Protein AF-A0A9E4CVF9-F1 (afdb_monomer_lite)

pLDDT: mean 90.56, std 10.3, range [50.31, 98.56]

Foldseek 3Di:
DDPVVLLLVLLVQLLLLVVLQDLVLVVVLLVPFDPVLNQVLQVLLPHDPVGDPDSVVSVVSLNVQLVVCSPVPSVLSNLCSSQVVLLVQQCVQLPPCSQPHDPVSSVVCVVVSCVVRNLSSNLNNLSSCLSVVRVNNVVSVCCCPPPPRNPRPDPPPDPPPPDPDPDDDPVVVVVVVVVVVVVVVVVVVVVVVVVVVVVD

Radius of gyration: 24.58 Å; chains: 1; bounding box: 71×50×53 Å

Sequence (200 aa):
MSQLKTRLQALSILDRAFTCISDEDLVAMVAAIPEDHRTALDQLCGAGEDGFEEDAARLLAMRSTAARGRMDGGLEQVCTLLTDACLAACIEALGDHSDNPTEAQLLEVTPALIEAHGLPTVRLMLAASVAGEAAASVMLTRVLKHDETLALPAAATVEATLLPAPQADDETKARRKAAKERKQAEARARREQQLKARGR

Secondary structure (DSSP, 8-state):
--HHHHHHHHHHHHHHHHHTS-HHHHHHHHHHS-HHHHHHHHHHTT-BTTB-SSHHHHHHHHHHHHHHHHHHSHHHHHHHHHHHHHHHHHHHHHGGGTTS--HHHHHHHHHHHHHHH-HHHHHHHHHHHHHTT-TTHHHHHHHHHH-TTTPPPPPP------PPP-PPPHHHHHHHHHHHHHHHHHHHHHHHHHHHHH--

Structure (mmCIF, N/CA/C/O backbone):
data_AF-A0A9E4CVF9-F1
#
_entry.id   AF-A0A9E4CVF9-F1
#
loop_
_atom_site.group_PDB
_atom_site.id
_atom_site.type_symbol
_atom_site.label_atom_id
_atom_site.label_alt_id
_atom_site.label_comp_id
_atom_site.label_asym_id
_atom_site.label_entity_id
_atom_site.label_seq_id
_atom_site.pdbx_PDB_ins_code
_atom_site.Cartn_x
_atom_site.Cartn_y
_atom_site.Cartn_z
_atom_site.occupancy
_atom_site.B_iso_or_equiv
_atom_site.auth_seq_id
_atom_site.auth_comp_id
_atom_site.auth_asym_id
_atom_site.auth_atom_id
_atom_site.pdbx_PDB_model_num
ATOM 1 N N . MET A 1 1 ? 21.034 10.164 5.651 1.00 57.69 1 MET A N 1
ATOM 2 C CA . MET A 1 1 ? 20.700 9.335 4.466 1.00 57.69 1 MET A CA 1
ATOM 3 C C . MET A 1 1 ? 20.231 10.265 3.360 1.00 57.69 1 MET A C 1
ATOM 5 O O . MET A 1 1 ? 19.669 11.295 3.697 1.00 57.69 1 MET A O 1
ATOM 9 N N . SER A 1 2 ? 20.495 9.971 2.083 1.00 80.38 2 SER A N 1
ATOM 10 C CA . SER A 1 2 ? 19.941 10.788 0.992 1.00 80.38 2 SER A CA 1
ATOM 11 C C . SER A 1 2 ? 18.423 10.602 0.905 1.00 80.38 2 SER A C 1
ATOM 13 O O . SER A 1 2 ? 17.937 9.497 1.145 1.00 80.38 2 SER A O 1
ATOM 15 N N . GLN A 1 3 ? 17.688 11.654 0.532 1.00 80.88 3 GLN A N 1
ATOM 16 C CA . GLN A 1 3 ? 16.228 11.618 0.341 1.00 80.88 3 GLN A CA 1
ATOM 17 C C . GLN A 1 3 ? 15.810 10.477 -0.601 1.00 80.88 3 GLN A C 1
ATOM 19 O O . GLN A 1 3 ? 14.919 9.695 -0.284 1.00 80.88 3 GLN A O 1
ATOM 24 N N . LEU A 1 4 ? 16.557 10.290 -1.695 1.00 85.06 4 LEU A N 1
ATOM 25 C CA . LEU A 1 4 ? 16.357 9.188 -2.638 1.00 85.06 4 LEU A CA 1
ATOM 26 C C . LEU A 1 4 ? 16.441 7.805 -1.970 1.00 85.06 4 LEU A C 1
ATOM 28 O O . LEU A 1 4 ? 15.663 6.914 -2.292 1.00 85.06 4 LEU A O 1
ATOM 32 N N . LYS A 1 5 ? 17.373 7.605 -1.029 1.00 84.12 5 LYS A N 1
ATOM 33 C CA . LYS A 1 5 ? 17.515 6.321 -0.330 1.00 84.12 5 LYS A CA 1
ATOM 34 C C . LYS A 1 5 ? 16.311 6.048 0.570 1.00 84.12 5 LYS A C 1
ATOM 36 O O . LYS A 1 5 ? 15.812 4.927 0.559 1.00 84.12 5 LYS A O 1
ATOM 41 N N . THR A 1 6 ? 15.846 7.054 1.309 1.00 87.06 6 THR A N 1
ATOM 42 C CA . THR A 1 6 ? 14.646 6.942 2.152 1.00 87.06 6 THR A CA 1
ATOM 43 C C . THR A 1 6 ? 13.422 6.607 1.301 1.00 87.06 6 THR A C 1
ATOM 45 O O . THR A 1 6 ? 12.701 5.660 1.605 1.00 87.06 6 THR A O 1
ATOM 48 N N . ARG A 1 7 ? 13.255 7.298 0.169 1.00 88.62 7 ARG A N 1
ATOM 49 C CA . ARG A 1 7 ? 12.163 7.058 -0.776 1.00 88.62 7 ARG A CA 1
ATOM 50 C C . ARG A 1 7 ? 12.171 5.638 -1.343 1.00 88.62 7 ARG A C 1
ATOM 52 O O . ARG A 1 7 ? 11.157 4.950 -1.319 1.00 88.62 7 ARG A O 1
ATOM 59 N N . LEU A 1 8 ? 13.331 5.154 -1.789 1.00 89.94 8 LEU A N 1
ATOM 60 C CA . LEU A 1 8 ? 13.468 3.785 -2.296 1.00 89.94 8 LEU A CA 1
ATOM 61 C C . LEU A 1 8 ? 13.178 2.728 -1.223 1.00 89.94 8 LEU A C 1
ATOM 63 O O . LEU A 1 8 ? 12.664 1.656 -1.545 1.00 89.94 8 LEU A O 1
ATOM 67 N N . GLN A 1 9 ? 13.502 3.006 0.041 1.00 90.12 9 GLN A N 1
ATOM 68 C CA . GLN A 1 9 ? 13.163 2.123 1.156 1.00 90.12 9 GLN A CA 1
ATOM 69 C C . GLN A 1 9 ? 11.654 2.092 1.410 1.00 90.12 9 GLN A C 1
ATOM 71 O O . GLN A 1 9 ? 11.109 1.000 1.540 1.00 90.12 9 GLN A O 1
ATOM 76 N N . ALA A 1 10 ? 10.983 3.245 1.405 1.00 93.50 10 ALA A N 1
ATOM 77 C CA . ALA A 1 10 ? 9.530 3.330 1.549 1.00 93.50 10 ALA A CA 1
ATOM 78 C C . ALA A 1 10 ? 8.805 2.564 0.427 1.00 93.50 10 ALA A C 1
ATOM 80 O O . ALA A 1 10 ? 7.988 1.686 0.699 1.00 93.50 10 ALA A O 1
ATOM 81 N N . LEU A 1 11 ? 9.226 2.768 -0.825 1.00 94.00 11 LEU A N 1
ATOM 82 C CA . LEU A 1 11 ? 8.715 2.012 -1.973 1.00 94.00 11 LEU A CA 1
ATOM 83 C C . LEU A 1 11 ? 8.986 0.505 -1.867 1.00 94.00 11 LEU A C 1
ATOM 85 O O . LEU A 1 11 ? 8.198 -0.286 -2.363 1.00 94.00 11 LEU A O 1
ATOM 89 N N . SER A 1 12 ? 10.068 0.082 -1.196 1.00 92.88 12 SER A N 1
ATOM 90 C CA . SER A 1 12 ? 10.324 -1.350 -0.946 1.00 92.88 12 SER A CA 1
ATOM 91 C C . SER A 1 12 ? 9.275 -1.975 -0.036 1.00 92.88 12 SER A C 1
ATOM 93 O O . SER A 1 12 ? 8.950 -3.148 -0.191 1.00 92.88 12 SER A O 1
ATOM 95 N N . ILE A 1 13 ? 8.802 -1.213 0.949 1.00 95.12 13 ILE A N 1
ATOM 96 C CA . ILE A 1 13 ? 7.799 -1.676 1.907 1.00 95.12 13 ILE A CA 1
ATOM 97 C C . ILE A 1 13 ? 6.440 -1.755 1.213 1.00 95.12 13 ILE A C 1
ATOM 99 O O . ILE A 1 13 ? 5.767 -2.771 1.353 1.00 95.12 13 ILE A O 1
ATOM 103 N N . LEU A 1 14 ? 6.085 -0.739 0.421 1.00 96.75 14 LEU A N 1
ATOM 104 C CA . LEU A 1 14 ? 4.850 -0.721 -0.364 1.00 96.75 14 LEU A CA 1
ATOM 105 C C . LEU A 1 14 ? 4.775 -1.878 -1.366 1.00 96.75 14 LEU A C 1
ATOM 107 O O . LEU A 1 14 ? 3.800 -2.619 -1.382 1.00 96.75 14 LEU A O 1
ATOM 111 N N . ASP A 1 15 ? 5.836 -2.068 -2.146 1.00 95.12 15 ASP A N 1
ATOM 112 C CA . ASP A 1 15 ? 5.960 -3.147 -3.131 1.00 95.12 15 ASP A CA 1
ATOM 113 C C . ASP A 1 15 ? 5.816 -4.534 -2.481 1.00 95.12 15 ASP A C 1
ATOM 115 O O . ASP A 1 15 ? 5.075 -5.395 -2.956 1.00 95.12 15 ASP A O 1
ATOM 119 N N . ARG A 1 16 ? 6.451 -4.730 -1.317 1.00 94.88 16 ARG A N 1
ATOM 120 C CA . ARG A 1 16 ? 6.306 -5.958 -0.525 1.00 94.88 16 ARG A CA 1
ATOM 121 C C . ARG A 1 16 ? 4.881 -6.143 -0.009 1.00 94.88 16 ARG A C 1
ATOM 123 O O . ARG A 1 16 ? 4.369 -7.252 -0.096 1.00 94.88 16 ARG A O 1
ATOM 130 N N . ALA A 1 17 ? 4.259 -5.094 0.530 1.00 97.06 17 ALA A N 1
ATOM 131 C CA . ALA A 1 17 ? 2.886 -5.162 1.020 1.00 97.06 17 ALA A CA 1
ATOM 132 C C . ALA A 1 17 ? 1.926 -5.573 -0.102 1.00 97.06 17 ALA A C 1
ATOM 134 O O . ALA A 1 17 ? 1.159 -6.508 0.090 1.00 97.06 17 ALA A O 1
ATOM 135 N N . PHE A 1 18 ? 2.047 -4.955 -1.281 1.00 96.81 18 PHE A N 1
ATOM 136 C CA . PHE A 1 18 ? 1.237 -5.269 -2.459 1.00 96.81 18 PHE A CA 1
ATOM 137 C C . PHE A 1 18 ? 1.479 -6.692 -2.986 1.00 96.81 18 PHE A C 1
ATOM 139 O O . PHE A 1 18 ? 0.539 -7.427 -3.278 1.00 96.81 18 PHE A O 1
ATOM 146 N N . THR A 1 19 ? 2.740 -7.124 -3.063 1.00 94.19 19 THR A N 1
ATOM 147 C CA . THR A 1 19 ? 3.103 -8.462 -3.566 1.00 94.19 19 THR A CA 1
ATOM 148 C C . THR A 1 19 ? 2.601 -9.592 -2.661 1.00 94.19 19 THR A C 1
ATOM 150 O O . THR A 1 19 ? 2.339 -10.690 -3.143 1.00 94.19 19 THR A O 1
ATOM 153 N N . CYS A 1 20 ? 2.444 -9.342 -1.358 1.00 93.44 20 CYS A N 1
ATOM 154 C CA . CYS A 1 20 ? 1.911 -10.325 -0.415 1.00 93.44 20 CYS A CA 1
ATOM 155 C C . CYS A 1 20 ? 0.386 -10.519 -0.500 1.00 93.44 20 CYS A C 1
ATOM 157 O O . CYS A 1 20 ? -0.121 -11.430 0.151 1.00 93.44 20 CYS A O 1
ATOM 159 N N . ILE A 1 21 ? -0.339 -9.685 -1.251 1.00 96.12 21 ILE A N 1
ATOM 160 C CA . ILE A 1 21 ? -1.798 -9.786 -1.392 1.00 96.12 21 ILE A CA 1
ATOM 161 C C . ILE A 1 21 ? -2.126 -10.936 -2.346 1.00 96.12 21 ILE A C 1
ATOM 163 O O . ILE A 1 21 ? -1.583 -11.002 -3.457 1.00 96.12 21 ILE A O 1
ATOM 167 N N . SER A 1 22 ? -3.003 -11.844 -1.911 1.00 95.50 22 SER A N 1
ATOM 168 C CA . SER A 1 22 ? -3.488 -12.943 -2.747 1.00 95.50 22 SER A CA 1
ATOM 169 C C . SER A 1 22 ? -4.362 -12.420 -3.893 1.00 95.50 22 SER A C 1
ATOM 171 O O . SER A 1 22 ? -4.868 -11.302 -3.837 1.00 95.50 22 SER A O 1
ATOM 173 N N . ASP A 1 23 ? -4.539 -13.205 -4.956 1.00 96.19 23 ASP A N 1
ATOM 174 C CA . ASP A 1 23 ? -5.435 -12.796 -6.044 1.00 96.19 23 ASP A CA 1
ATOM 175 C C . ASP A 1 23 ? -6.886 -12.661 -5.554 1.00 96.19 23 ASP A C 1
ATOM 177 O O . ASP A 1 23 ? -7.553 -11.700 -5.920 1.00 96.19 23 ASP A O 1
ATOM 181 N N . GLU A 1 24 ? -7.344 -13.553 -4.669 1.00 96.69 24 GLU A N 1
ATOM 182 C CA . GLU A 1 24 ? -8.681 -13.493 -4.060 1.00 96.69 24 GLU A CA 1
ATOM 183 C C . GLU A 1 24 ? -8.889 -12.200 -3.260 1.00 96.69 24 GLU A C 1
ATOM 185 O O . GLU A 1 24 ? -9.868 -11.485 -3.484 1.00 96.69 24 GLU A O 1
ATOM 190 N N . ASP A 1 25 ? -7.935 -11.852 -2.390 1.00 96.81 25 ASP A N 1
ATOM 191 C CA . ASP A 1 25 ? -7.985 -10.599 -1.632 1.00 96.81 25 ASP A CA 1
ATOM 192 C C . ASP A 1 25 ? -7.966 -9.389 -2.572 1.00 96.81 25 ASP A C 1
ATOM 194 O O . ASP A 1 25 ? -8.685 -8.420 -2.349 1.00 96.81 25 ASP A O 1
ATOM 198 N N . LEU A 1 26 ? -7.170 -9.433 -3.644 1.00 97.00 26 LEU A N 1
ATOM 199 C CA . LEU A 1 26 ? -7.060 -8.316 -4.577 1.00 97.00 26 LEU A CA 1
ATOM 200 C C . LEU A 1 26 ? -8.354 -8.115 -5.382 1.00 97.00 26 LEU A C 1
ATOM 202 O O . LEU A 1 26 ? -8.751 -6.969 -5.590 1.00 97.00 26 LEU A O 1
ATOM 206 N N . VAL A 1 27 ? -9.053 -9.194 -5.767 1.00 97.31 27 VAL A N 1
ATOM 207 C CA . VAL A 1 27 ? -10.412 -9.103 -6.336 1.00 97.31 27 VAL A CA 1
ATOM 208 C C . VAL A 1 27 ? -11.367 -8.467 -5.330 1.00 97.31 27 VAL A C 1
ATOM 210 O O . VAL A 1 27 ? -12.079 -7.525 -5.678 1.00 97.31 27 VAL A O 1
ATOM 213 N N . ALA A 1 28 ? -11.363 -8.933 -4.078 1.00 96.31 28 ALA A N 1
ATOM 214 C CA . ALA A 1 28 ? -12.235 -8.392 -3.039 1.00 96.31 28 ALA A CA 1
ATOM 215 C C . ALA A 1 28 ? -11.975 -6.895 -2.792 1.00 96.31 28 ALA A C 1
ATOM 217 O O . ALA A 1 28 ? -12.918 -6.112 -2.685 1.00 96.31 28 ALA A O 1
ATOM 218 N N . MET A 1 29 ? -10.707 -6.475 -2.777 1.00 97.31 29 MET A N 1
ATOM 219 C CA . MET A 1 29 ? -10.318 -5.070 -2.646 1.00 97.31 29 MET A CA 1
ATOM 220 C C . MET A 1 29 ? -10.840 -4.224 -3.811 1.00 97.31 29 MET A C 1
ATOM 222 O O . MET A 1 29 ? -11.422 -3.167 -3.583 1.00 97.31 29 MET A O 1
ATOM 226 N N . VAL A 1 30 ? -10.692 -4.690 -5.055 1.00 96.88 30 VAL A N 1
ATOM 227 C CA . VAL A 1 30 ? -11.220 -3.990 -6.241 1.00 96.88 30 VAL A CA 1
ATOM 228 C C . VAL A 1 30 ? -12.749 -3.912 -6.226 1.00 96.88 30 VAL A C 1
ATOM 230 O O . VAL A 1 30 ? -13.321 -2.906 -6.642 1.00 96.88 30 VAL A O 1
ATOM 233 N N . ALA A 1 31 ? -13.430 -4.952 -5.749 1.00 94.88 31 ALA A N 1
ATOM 234 C CA . ALA A 1 31 ? -14.885 -4.947 -5.636 1.00 94.88 31 ALA A CA 1
ATOM 235 C C . ALA A 1 31 ? -15.391 -3.981 -4.548 1.00 94.88 31 ALA A C 1
ATOM 237 O O . ALA A 1 31 ? -16.514 -3.489 -4.645 1.00 94.88 31 ALA A O 1
ATOM 238 N N . ALA A 1 32 ? -14.573 -3.713 -3.526 1.00 94.25 32 ALA A N 1
ATOM 239 C CA . ALA A 1 32 ? -14.930 -2.879 -2.382 1.00 94.25 32 ALA A CA 1
ATOM 240 C C . ALA A 1 32 ? -14.702 -1.371 -2.595 1.00 94.25 32 ALA A C 1
ATOM 242 O O . ALA A 1 32 ? -15.253 -0.570 -1.838 1.00 94.25 32 ALA A O 1
ATOM 243 N N . ILE A 1 33 ? -13.897 -0.961 -3.584 1.00 94.69 33 ILE A N 1
ATOM 244 C CA . ILE A 1 33 ? -13.662 0.467 -3.854 1.00 94.69 33 ILE A CA 1
ATOM 245 C C . ILE A 1 33 ? -14.825 1.103 -4.636 1.00 94.69 33 ILE A C 1
ATOM 247 O O . ILE A 1 33 ? -15.522 0.412 -5.385 1.00 94.69 33 ILE A O 1
ATOM 251 N N . PRO A 1 34 ? -15.033 2.429 -4.507 1.00 94.06 34 PRO A N 1
ATOM 252 C CA . PRO A 1 34 ? -16.034 3.151 -5.288 1.00 94.06 34 PRO A CA 1
ATOM 253 C C . PRO A 1 34 ? -15.880 2.933 -6.798 1.00 94.06 34 PRO A C 1
ATOM 255 O O . PRO A 1 34 ? -14.768 2.789 -7.306 1.00 94.06 34 PRO A O 1
ATOM 258 N N . GLU A 1 35 ? -16.993 2.971 -7.534 1.00 93.50 35 GLU A N 1
ATOM 259 C CA . GLU A 1 35 ? -17.007 2.756 -8.989 1.00 93.50 35 GLU A CA 1
ATOM 260 C C . GLU A 1 35 ? -16.092 3.728 -9.749 1.00 93.50 35 GLU A C 1
ATOM 262 O O . GLU A 1 35 ? -15.366 3.309 -10.653 1.00 93.50 35 GLU A O 1
ATOM 267 N N . ASP A 1 36 ? -16.043 4.993 -9.330 1.00 94.38 36 ASP A N 1
ATOM 268 C CA . ASP A 1 36 ? -15.136 5.988 -9.909 1.00 94.38 36 ASP A CA 1
ATOM 269 C C . ASP A 1 36 ? -13.661 5.607 -9.687 1.00 94.38 36 ASP A C 1
ATOM 271 O O . ASP A 1 36 ? -12.834 5.743 -10.590 1.00 94.38 36 ASP A O 1
ATOM 275 N N . HIS A 1 37 ? -13.322 5.060 -8.514 1.00 95.06 37 HIS A N 1
ATOM 276 C CA . HIS A 1 37 ? -11.961 4.605 -8.207 1.00 95.06 37 HIS A CA 1
ATOM 277 C C . HIS A 1 37 ? -11.606 3.344 -8.989 1.00 95.06 37 HIS A C 1
ATOM 279 O O . HIS A 1 37 ? -10.482 3.228 -9.473 1.00 95.06 37 HIS A O 1
ATOM 285 N N . ARG A 1 38 ? -12.559 2.421 -9.162 1.00 95.25 38 ARG A N 1
ATOM 286 C CA . ARG A 1 38 ? -12.385 1.239 -10.015 1.00 95.25 38 ARG A CA 1
ATOM 287 C C . ARG A 1 38 ? -12.153 1.640 -11.469 1.00 95.25 38 ARG A C 1
ATOM 289 O O . ARG A 1 38 ? -11.246 1.116 -12.102 1.00 95.25 38 ARG A O 1
ATOM 296 N N . THR A 1 39 ? -12.910 2.610 -11.976 1.00 95.00 39 THR A N 1
ATOM 297 C CA . THR A 1 39 ? -12.737 3.140 -13.336 1.00 95.00 39 THR A CA 1
ATOM 298 C C . THR A 1 39 ? -11.361 3.786 -13.507 1.00 95.00 39 THR A C 1
ATOM 300 O O . THR A 1 39 ? -10.652 3.492 -14.469 1.00 95.00 39 THR A O 1
ATOM 303 N N . ALA A 1 40 ? -10.935 4.614 -12.548 1.00 95.94 40 ALA A N 1
ATOM 304 C CA . ALA A 1 40 ? -9.602 5.213 -12.557 1.00 95.94 40 ALA A CA 1
ATOM 305 C C . ALA A 1 40 ? -8.486 4.155 -12.478 1.00 95.94 40 ALA A C 1
ATOM 307 O O . ALA A 1 40 ? -7.475 4.267 -13.172 1.00 95.94 40 ALA A O 1
ATOM 308 N N . LEU A 1 41 ? -8.677 3.111 -11.667 1.00 96.75 41 LEU A N 1
ATOM 309 C CA . LEU A 1 41 ? -7.747 1.990 -11.541 1.00 96.75 41 LEU A CA 1
ATOM 310 C C . LEU A 1 41 ? -7.628 1.208 -12.855 1.00 96.75 41 LEU A C 1
ATOM 312 O O . LEU A 1 41 ? -6.514 0.893 -13.278 1.00 96.75 41 LEU A O 1
ATOM 316 N N . ASP A 1 42 ? -8.753 0.933 -13.515 1.00 96.81 42 ASP A N 1
ATOM 317 C CA . ASP A 1 42 ? -8.793 0.226 -14.794 1.00 96.81 42 ASP A CA 1
ATOM 318 C C . ASP A 1 42 ? -8.053 1.032 -15.878 1.00 96.81 42 ASP A C 1
ATOM 320 O O . ASP A 1 42 ? -7.168 0.496 -16.551 1.00 96.81 42 ASP A O 1
ATOM 324 N N . GLN A 1 43 ? -8.309 2.341 -15.975 1.00 96.06 43 GLN A N 1
ATOM 325 C CA . GLN A 1 43 ? -7.598 3.242 -16.894 1.00 96.06 43 GLN A CA 1
ATOM 326 C C . GLN A 1 43 ? -6.094 3.311 -16.602 1.00 96.06 43 GLN A C 1
ATOM 328 O O . GLN A 1 43 ? -5.277 3.215 -17.520 1.00 96.06 43 GLN A O 1
ATOM 333 N N . LEU A 1 44 ? -5.709 3.421 -15.326 1.00 95.81 44 LEU A N 1
ATOM 334 C CA . LEU A 1 44 ? -4.309 3.399 -14.892 1.00 95.81 44 LEU A CA 1
ATOM 335 C C . LEU A 1 44 ? -3.604 2.100 -15.311 1.00 95.81 44 LEU A C 1
ATOM 337 O O . LEU A 1 44 ? -2.414 2.103 -15.633 1.00 95.81 44 LEU A O 1
ATOM 341 N N . CYS A 1 45 ? -4.338 0.989 -15.333 1.00 95.56 45 CYS A N 1
ATOM 342 C CA . CYS A 1 45 ? -3.834 -0.314 -15.749 1.00 95.56 45 CYS A CA 1
ATOM 343 C C . CYS A 1 45 ? -3.927 -0.557 -17.265 1.00 95.56 45 CYS A C 1
ATOM 345 O O . CYS A 1 45 ? -3.539 -1.630 -17.729 1.00 95.56 45 CYS A O 1
ATOM 347 N N . GLY A 1 46 ? -4.361 0.442 -18.038 1.00 94.50 46 GLY A N 1
ATOM 348 C CA . GLY A 1 46 ? -4.400 0.403 -19.497 1.00 94.50 46 GLY A CA 1
ATOM 349 C C . GLY A 1 46 ? -5.653 -0.246 -20.082 1.00 94.50 46 GLY A C 1
ATOM 350 O O . GLY A 1 46 ? -5.598 -0.715 -21.219 1.00 94.50 46 GLY A O 1
ATOM 351 N N . ALA A 1 47 ? -6.754 -0.302 -19.330 1.00 94.25 47 ALA A N 1
ATOM 352 C CA . ALA A 1 47 ? -8.042 -0.720 -19.872 1.00 94.25 47 ALA A CA 1
ATOM 353 C C . ALA A 1 47 ? -8.577 0.271 -20.923 1.00 94.25 47 ALA A C 1
ATOM 355 O O . ALA A 1 47 ? -8.213 1.450 -20.936 1.00 94.25 47 ALA A O 1
ATOM 356 N N . GLY A 1 48 ? -9.459 -0.221 -21.798 1.00 89.12 48 GLY A N 1
ATOM 357 C CA . GLY A 1 48 ? -10.251 0.617 -22.704 1.00 89.12 48 GLY A CA 1
ATOM 358 C C . GLY A 1 48 ? -11.407 1.326 -21.987 1.00 89.12 48 GLY A C 1
ATOM 359 O O . GLY A 1 48 ? -11.525 1.247 -20.766 1.00 89.12 48 GLY A O 1
ATOM 360 N N . GLU A 1 49 ? -12.278 1.996 -22.750 1.00 85.38 49 GLU A N 1
ATOM 361 C CA . GLU A 1 49 ? -13.438 2.732 -22.206 1.00 85.38 49 GLU A CA 1
ATOM 362 C C . GLU A 1 49 ? -14.368 1.845 -21.362 1.00 85.38 49 GLU A C 1
ATOM 364 O O . GLU A 1 49 ? -14.889 2.305 -20.349 1.00 85.38 49 GLU A O 1
ATOM 369 N N . ASP A 1 50 ? -14.501 0.569 -21.730 1.00 87.00 50 ASP A N 1
ATOM 370 C CA . ASP A 1 50 ? -15.373 -0.402 -21.059 1.00 87.00 50 ASP A CA 1
ATOM 371 C C . ASP A 1 50 ? -14.717 -1.106 -19.848 1.00 87.00 50 ASP A C 1
ATOM 373 O O . ASP A 1 50 ? -15.344 -1.946 -19.201 1.00 87.00 50 ASP A O 1
ATOM 377 N N . GLY A 1 51 ? -13.462 -0.779 -19.512 1.00 91.62 51 GLY A N 1
ATOM 378 C CA . GLY A 1 51 ? -12.733 -1.410 -18.406 1.00 91.62 51 GLY A CA 1
ATOM 379 C C . GLY A 1 51 ? -12.254 -2.838 -18.711 1.00 91.62 51 GLY A C 1
ATOM 380 O O . GLY A 1 51 ? -12.044 -3.213 -19.867 1.00 91.62 51 GLY A O 1
ATOM 381 N N . PHE A 1 52 ? -12.021 -3.636 -17.664 1.00 93.06 52 PHE A N 1
ATOM 382 C CA . PHE A 1 52 ? -11.719 -5.070 -17.798 1.00 93.06 52 PHE A CA 1
ATOM 383 C C . PHE A 1 52 ? -12.974 -5.932 -17.607 1.00 93.06 52 PHE A C 1
ATOM 385 O O . PHE A 1 52 ? -13.654 -5.816 -16.585 1.00 93.06 52 PHE A O 1
ATOM 392 N N . GLU A 1 53 ? -13.219 -6.851 -18.545 1.00 89.88 53 GLU A N 1
ATOM 393 C CA . GLU A 1 53 ? -14.322 -7.824 -18.474 1.00 89.88 53 GLU A CA 1
ATOM 394 C C . GLU A 1 53 ? -14.056 -8.950 -17.462 1.00 89.88 53 GLU A C 1
ATOM 396 O O . GLU A 1 53 ? -14.962 -9.385 -16.755 1.00 89.88 53 GLU A O 1
ATOM 401 N N . GLU A 1 54 ? -12.806 -9.417 -17.381 1.00 94.12 54 GLU A N 1
ATOM 402 C CA . GLU A 1 54 ? -12.397 -10.527 -16.518 1.00 94.12 54 GLU A CA 1
ATOM 403 C C . GLU A 1 54 ? -11.475 -10.052 -15.392 1.00 94.12 54 GLU A C 1
ATOM 405 O O . GLU A 1 54 ? -10.473 -9.367 -15.635 1.00 94.12 54 GLU A O 1
ATOM 410 N N . ASP A 1 55 ? -11.737 -10.509 -14.165 1.00 95.00 55 ASP A N 1
ATOM 411 C CA . ASP A 1 55 ? -10.886 -10.195 -13.013 1.00 95.00 55 ASP A CA 1
ATOM 412 C C . ASP A 1 55 ? -9.444 -10.659 -13.227 1.00 95.00 55 ASP A C 1
ATOM 414 O O . ASP A 1 55 ? -8.511 -9.925 -12.920 1.00 95.00 55 ASP A O 1
ATOM 418 N N . ALA A 1 56 ? -9.232 -11.827 -13.841 1.00 94.44 56 ALA A N 1
ATOM 419 C CA . ALA A 1 56 ? -7.888 -12.328 -14.126 1.00 94.44 56 ALA A CA 1
ATOM 420 C C . ALA A 1 56 ? -7.078 -11.364 -15.017 1.00 94.44 56 ALA A C 1
ATOM 422 O O . ALA A 1 56 ? -5.891 -11.134 -14.767 1.00 94.44 56 ALA A O 1
ATOM 423 N N . ALA A 1 57 ? -7.720 -10.760 -16.025 1.00 95.56 57 ALA A N 1
ATOM 424 C CA . ALA A 1 57 ? -7.093 -9.773 -16.899 1.00 95.56 57 ALA A CA 1
ATOM 425 C C . ALA A 1 57 ? -6.776 -8.475 -16.141 1.00 95.56 57 ALA A C 1
ATOM 427 O O . ALA A 1 57 ? -5.658 -7.959 -16.250 1.00 95.56 57 ALA A O 1
ATOM 428 N N . ARG A 1 58 ? -7.717 -7.999 -15.313 1.00 96.50 58 ARG A N 1
ATOM 429 C CA . ARG A 1 58 ? -7.520 -6.835 -14.438 1.00 96.50 58 ARG A CA 1
ATOM 430 C C . ARG A 1 58 ? -6.348 -7.046 -13.484 1.00 96.50 58 ARG A C 1
ATOM 432 O O . ARG A 1 58 ? -5.442 -6.218 -13.430 1.00 96.50 58 ARG A O 1
ATOM 439 N N . LEU A 1 59 ? -6.322 -8.169 -12.768 1.00 96.69 59 LEU A N 1
ATOM 440 C CA . LEU A 1 59 ? -5.267 -8.485 -11.807 1.00 96.69 59 LEU A CA 1
ATOM 441 C C . LEU A 1 59 ? -3.896 -8.574 -12.479 1.00 96.69 59 LEU A C 1
ATOM 443 O O . LEU A 1 59 ? -2.919 -8.022 -11.966 1.00 96.69 59 LEU A O 1
ATOM 447 N N . LEU A 1 60 ? -3.808 -9.221 -13.645 1.00 95.81 60 LEU A N 1
ATOM 448 C CA . LEU A 1 60 ? -2.565 -9.289 -14.410 1.00 95.81 60 LEU A CA 1
ATOM 449 C C . LEU A 1 60 ? -2.073 -7.890 -14.802 1.00 95.81 60 LEU A C 1
ATOM 451 O O . LEU A 1 60 ? -0.879 -7.595 -14.668 1.00 95.81 60 LEU A O 1
ATOM 455 N N . ALA A 1 61 ? -2.978 -7.024 -15.262 1.00 96.31 61 ALA A N 1
ATOM 456 C CA . ALA A 1 61 ? -2.659 -5.650 -15.626 1.00 96.31 61 ALA A CA 1
ATOM 457 C C . ALA A 1 61 ? -2.210 -4.834 -14.404 1.00 96.31 61 ALA A C 1
ATOM 459 O O . ALA A 1 61 ? -1.146 -4.218 -14.449 1.00 96.31 61 ALA A O 1
ATOM 460 N N . MET A 1 62 ? -2.931 -4.918 -13.283 1.00 96.38 62 MET A N 1
ATOM 461 C CA . MET A 1 62 ? -2.572 -4.270 -12.017 1.00 96.38 62 MET A CA 1
ATOM 462 C C . MET A 1 62 ? -1.195 -4.705 -11.518 1.00 96.38 62 MET A C 1
ATOM 464 O O . MET A 1 62 ? -0.349 -3.860 -11.225 1.00 96.38 62 MET A O 1
ATOM 468 N N . ARG A 1 63 ? -0.926 -6.016 -11.466 1.00 95.44 63 ARG A N 1
ATOM 469 C CA . ARG A 1 63 ? 0.378 -6.547 -11.041 1.00 95.44 63 ARG A CA 1
ATOM 470 C C . ARG A 1 63 ? 1.497 -6.103 -11.983 1.00 95.44 63 ARG A C 1
ATOM 472 O O . ARG A 1 63 ? 2.575 -5.734 -11.523 1.00 95.44 63 ARG A O 1
ATOM 479 N N . SER A 1 64 ? 1.237 -6.070 -13.289 1.00 94.00 64 SER A N 1
ATOM 480 C CA . SER A 1 64 ? 2.198 -5.587 -14.288 1.00 94.00 64 SER A CA 1
ATOM 481 C C . SER A 1 64 ? 2.490 -4.091 -14.146 1.00 94.00 64 SER A C 1
ATOM 483 O O . SER A 1 64 ? 3.644 -3.669 -14.260 1.00 94.00 64 SER A O 1
ATOM 485 N N . THR A 1 65 ? 1.458 -3.289 -13.890 1.00 94.81 65 THR A N 1
ATOM 486 C CA . THR A 1 65 ? 1.570 -1.850 -13.639 1.00 94.81 65 THR A CA 1
ATOM 487 C C . THR A 1 65 ? 2.330 -1.587 -12.349 1.00 94.81 65 THR A C 1
ATOM 489 O O . THR A 1 65 ? 3.285 -0.822 -12.374 1.00 94.81 65 THR A O 1
ATOM 492 N N . ALA A 1 66 ? 2.013 -2.285 -11.259 1.00 94.25 66 ALA A N 1
ATOM 493 C CA . ALA A 1 66 ? 2.729 -2.175 -9.991 1.00 94.25 66 ALA A CA 1
ATOM 494 C C . ALA A 1 66 ? 4.215 -2.565 -10.116 1.00 94.25 66 ALA A C 1
ATOM 496 O O . ALA A 1 66 ? 5.086 -1.835 -9.642 1.00 94.25 66 ALA A O 1
ATOM 497 N N . ALA A 1 67 ? 4.528 -3.656 -10.826 1.00 90.75 67 ALA A N 1
ATOM 498 C CA . ALA A 1 67 ? 5.901 -4.141 -10.998 1.00 90.75 67 ALA A CA 1
ATOM 499 C C . ALA A 1 67 ? 6.810 -3.154 -11.757 1.00 90.75 67 ALA A C 1
ATOM 501 O O . ALA A 1 67 ? 7.991 -3.013 -11.436 1.00 90.75 67 ALA A O 1
ATOM 502 N N . ARG A 1 68 ? 6.272 -2.446 -12.760 1.00 88.31 68 ARG A N 1
ATOM 503 C CA . ARG A 1 68 ? 6.977 -1.348 -13.461 1.00 88.31 68 ARG A CA 1
ATOM 504 C C . ARG A 1 68 ? 6.887 -0.020 -12.696 1.00 88.31 68 ARG A C 1
ATOM 506 O O . ARG A 1 68 ? 7.784 0.818 -12.782 1.00 88.31 68 ARG A O 1
ATOM 513 N N . GLY A 1 69 ? 5.841 0.080 -11.882 1.00 85.19 69 GLY A N 1
ATOM 514 C CA . GLY A 1 69 ? 5.307 1.222 -11.155 1.00 85.19 69 GLY A CA 1
ATOM 515 C C . GLY A 1 69 ? 6.234 1.910 -10.164 1.00 85.19 69 GLY A C 1
ATOM 516 O O . GLY A 1 69 ? 5.940 2.992 -9.660 1.00 85.19 69 GLY A O 1
ATOM 517 N N . ARG A 1 70 ? 7.347 1.264 -9.819 1.00 80.81 70 ARG A N 1
ATOM 518 C CA . ARG A 1 70 ? 8.245 1.730 -8.763 1.00 80.81 70 ARG A CA 1
ATOM 519 C C . ARG A 1 70 ? 9.041 2.978 -9.152 1.00 80.81 70 ARG A C 1
ATOM 521 O O . ARG A 1 70 ? 9.515 3.690 -8.271 1.00 80.81 70 ARG A O 1
ATOM 528 N N . MET A 1 71 ? 9.241 3.216 -10.450 1.00 78.50 71 MET A N 1
ATOM 529 C CA . MET A 1 71 ? 10.005 4.366 -10.954 1.00 78.50 71 MET A CA 1
ATOM 530 C C . MET A 1 71 ? 9.128 5.474 -11.540 1.00 78.50 71 MET A C 1
ATOM 532 O O . MET A 1 71 ? 9.530 6.633 -11.489 1.00 78.50 71 MET A O 1
ATOM 536 N N . ASP A 1 72 ? 7.967 5.134 -12.093 1.00 86.69 72 ASP A N 1
ATOM 537 C CA . ASP A 1 72 ? 7.034 6.070 -12.734 1.00 86.69 72 ASP A CA 1
ATOM 538 C C . ASP A 1 72 ? 5.820 6.421 -11.849 1.00 86.69 72 ASP A C 1
ATOM 540 O O . ASP A 1 72 ? 5.007 7.263 -12.223 1.00 86.69 72 ASP A O 1
ATOM 544 N N . GLY A 1 73 ? 5.717 5.817 -10.659 1.00 91.50 73 GLY A N 1
ATOM 545 C CA . GLY A 1 73 ? 4.662 6.071 -9.679 1.00 91.50 7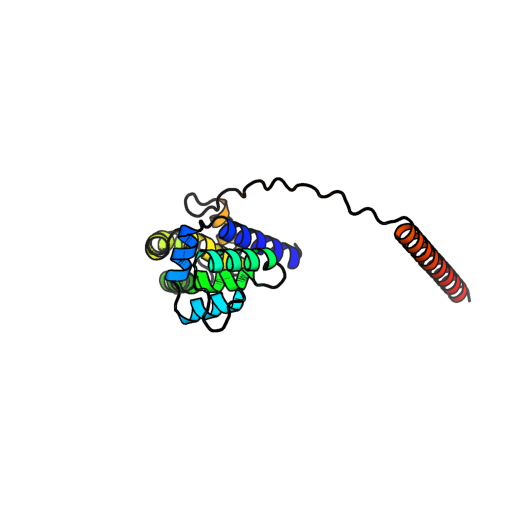3 GLY A CA 1
ATOM 546 C C . GLY A 1 73 ? 3.410 5.210 -9.856 1.00 91.50 73 GLY A C 1
ATOM 547 O O . GLY A 1 73 ? 2.474 5.363 -9.072 1.00 91.50 73 GLY A O 1
ATOM 548 N N . GLY A 1 74 ? 3.367 4.294 -10.831 1.00 95.62 74 GLY A N 1
ATOM 549 C CA . GLY A 1 74 ? 2.209 3.418 -11.046 1.00 95.62 74 GLY A CA 1
ATOM 550 C C . GLY A 1 74 ? 1.866 2.547 -9.831 1.00 95.62 74 GLY A C 1
ATOM 551 O O . GLY A 1 74 ? 0.694 2.361 -9.521 1.00 95.62 74 GLY A O 1
ATOM 552 N N . LEU A 1 75 ? 2.877 2.080 -9.086 1.00 96.44 75 LEU A N 1
ATOM 553 C CA . LEU A 1 75 ? 2.680 1.293 -7.861 1.00 96.44 75 LEU A CA 1
ATOM 554 C C . LEU A 1 75 ? 1.917 2.104 -6.813 1.00 96.44 75 LEU A C 1
ATOM 556 O O . LEU A 1 75 ? 0.993 1.607 -6.182 1.00 96.44 75 LEU A O 1
ATOM 560 N N . GLU A 1 76 ? 2.314 3.357 -6.626 1.00 96.19 76 GLU A N 1
ATOM 561 C CA . GLU A 1 76 ? 1.712 4.223 -5.618 1.00 96.19 76 GLU A CA 1
ATOM 562 C C . GLU A 1 76 ? 0.284 4.576 -5.982 1.00 96.19 76 GLU A C 1
ATOM 564 O O . GLU A 1 76 ? -0.589 4.451 -5.137 1.00 96.19 76 GLU A O 1
ATOM 569 N N . GLN A 1 77 ? 0.035 4.928 -7.243 1.00 96.94 77 GLN A N 1
ATOM 570 C CA . GLN A 1 77 ? -1.307 5.257 -7.713 1.00 96.94 77 GLN A CA 1
ATOM 571 C C . GLN A 1 77 ? -2.272 4.073 -7.553 1.00 96.94 77 GLN A C 1
ATOM 573 O O . GLN A 1 77 ? -3.373 4.257 -7.035 1.00 96.94 77 GLN A O 1
ATOM 578 N N . VAL A 1 78 ? -1.843 2.853 -7.910 1.00 97.56 78 VAL A N 1
ATOM 579 C CA . VAL A 1 78 ? -2.636 1.631 -7.684 1.00 97.56 78 VAL A CA 1
ATOM 580 C C . VAL A 1 78 ? -2.942 1.460 -6.194 1.00 97.56 78 VAL A C 1
ATOM 582 O O . VAL A 1 78 ? -4.100 1.294 -5.815 1.00 97.56 78 VAL A O 1
ATOM 585 N N . CYS A 1 79 ? -1.924 1.530 -5.334 1.00 97.75 79 CYS A N 1
ATOM 586 C CA . CYS A 1 79 ? -2.106 1.323 -3.900 1.00 97.75 79 CYS A CA 1
ATOM 587 C C . CYS A 1 79 ? -2.951 2.418 -3.241 1.00 97.75 79 CYS A C 1
ATOM 589 O O . CYS A 1 79 ? -3.729 2.104 -2.346 1.00 97.75 79 CYS A O 1
ATOM 591 N N . THR A 1 80 ? -2.837 3.675 -3.673 1.00 96.50 80 THR A N 1
ATOM 592 C CA . THR A 1 80 ? -3.668 4.783 -3.185 1.00 96.50 80 THR A CA 1
ATOM 593 C C . THR A 1 80 ? -5.140 4.518 -3.477 1.00 96.50 80 THR A C 1
ATOM 595 O O . THR A 1 80 ? -5.945 4.549 -2.554 1.00 96.50 80 THR A O 1
ATOM 598 N N . LEU A 1 81 ? -5.491 4.165 -4.718 1.00 97.44 81 LEU A N 1
ATOM 599 C CA . LEU A 1 81 ? -6.883 3.882 -5.086 1.00 97.44 81 LEU A CA 1
ATOM 600 C C . LEU A 1 81 ? -7.464 2.701 -4.299 1.00 97.44 81 LEU A C 1
ATOM 602 O O . LEU A 1 81 ? -8.597 2.771 -3.829 1.00 97.44 81 LEU A O 1
ATOM 606 N N . LEU A 1 82 ? -6.674 1.640 -4.116 1.00 97.88 82 LEU A N 1
ATOM 607 C CA . LEU A 1 82 ? -7.090 0.442 -3.381 1.00 97.88 82 LEU A CA 1
ATOM 608 C C . LEU A 1 82 ? -7.272 0.662 -1.875 1.00 97.88 82 LEU A C 1
ATOM 610 O O . LEU A 1 82 ? -7.969 -0.114 -1.226 1.00 97.88 82 LEU A O 1
ATOM 614 N N . THR A 1 83 ? -6.607 1.664 -1.300 1.00 97.88 83 THR A N 1
ATOM 615 C CA . THR A 1 83 ? -6.567 1.870 0.156 1.00 97.88 83 THR A CA 1
ATOM 616 C C . THR A 1 83 ? -7.349 3.087 0.620 1.00 97.88 83 THR A C 1
ATOM 618 O O . THR A 1 83 ? -7.512 3.248 1.826 1.00 97.88 83 THR A O 1
ATOM 621 N N . ASP A 1 84 ? -7.871 3.902 -0.298 1.00 96.88 84 ASP A N 1
ATOM 622 C CA . ASP A 1 84 ? -8.483 5.198 0.007 1.00 96.88 84 ASP A CA 1
ATOM 623 C C . ASP A 1 84 ? -9.584 5.111 1.077 1.00 96.88 84 ASP A C 1
ATOM 625 O O . ASP A 1 84 ? -9.503 5.779 2.107 1.00 96.88 84 ASP A O 1
ATOM 629 N N . ALA A 1 85 ? -10.542 4.192 0.919 1.00 96.31 85 ALA A N 1
ATOM 630 C CA . ALA A 1 85 ? -11.618 4.002 1.895 1.00 96.31 85 ALA A CA 1
ATOM 631 C C . ALA A 1 85 ? -11.101 3.558 3.278 1.00 96.31 85 ALA A C 1
ATOM 633 O O . ALA A 1 85 ? -11.590 4.019 4.308 1.00 96.31 85 ALA A O 1
ATOM 634 N N . CYS A 1 86 ? -10.085 2.690 3.312 1.00 98.19 86 CYS A N 1
ATOM 635 C CA . CYS A 1 86 ? -9.465 2.236 4.559 1.00 98.19 86 CYS A CA 1
ATOM 636 C C . CYS A 1 86 ? -8.673 3.363 5.239 1.00 98.19 86 CYS A C 1
ATOM 638 O O . CYS A 1 86 ? -8.699 3.494 6.464 1.00 98.19 86 CYS A O 1
ATOM 640 N N . LEU A 1 87 ? -7.993 4.202 4.454 1.00 97.88 87 LEU A N 1
ATOM 641 C CA . LEU A 1 87 ? -7.284 5.374 4.953 1.00 97.88 87 LEU A CA 1
ATOM 642 C C . LEU A 1 87 ? -8.264 6.400 5.529 1.00 97.88 87 LEU A C 1
ATOM 644 O O . LEU A 1 87 ? -8.031 6.892 6.630 1.00 97.88 87 LEU A O 1
ATOM 648 N N . ALA A 1 88 ? -9.370 6.675 4.835 1.00 97.75 88 ALA A N 1
ATOM 649 C CA . ALA A 1 88 ? -10.418 7.572 5.314 1.00 97.75 88 ALA A CA 1
ATOM 650 C C . ALA A 1 88 ? -10.997 7.100 6.659 1.00 97.75 88 ALA A C 1
ATOM 652 O O . ALA A 1 88 ? -11.056 7.883 7.605 1.00 97.75 88 ALA A O 1
ATOM 653 N N . ALA A 1 89 ? -11.319 5.807 6.781 1.00 98.25 89 ALA A N 1
ATOM 654 C CA . ALA A 1 89 ? -11.791 5.219 8.035 1.00 98.25 89 ALA A CA 1
ATOM 655 C C . ALA A 1 89 ? -10.743 5.311 9.160 1.00 98.25 89 ALA A C 1
ATOM 657 O O . ALA A 1 89 ? -11.078 5.584 10.310 1.00 98.25 89 ALA A O 1
ATOM 658 N N . CYS A 1 90 ? -9.460 5.117 8.839 1.00 98.44 90 CYS A N 1
ATOM 659 C CA . CYS A 1 90 ? -8.366 5.260 9.800 1.00 98.44 90 CYS A CA 1
ATOM 660 C C . CYS A 1 90 ? -8.224 6.709 10.293 1.00 98.44 90 CYS A C 1
ATOM 662 O O . CYS A 1 90 ? -8.085 6.940 11.493 1.00 98.44 90 CYS A O 1
ATOM 664 N N . ILE A 1 91 ? -8.304 7.687 9.385 1.00 98.38 91 ILE A N 1
ATOM 665 C CA . ILE A 1 91 ? -8.263 9.118 9.717 1.00 98.38 91 ILE A CA 1
ATOM 666 C C . ILE A 1 91 ? -9.439 9.488 10.624 1.00 98.38 91 ILE A C 1
ATOM 668 O O . ILE A 1 91 ? -9.231 10.131 11.651 1.00 98.38 91 ILE A O 1
ATOM 672 N N . GLU A 1 92 ? -10.652 9.048 10.284 1.00 98.50 92 GLU A N 1
ATOM 673 C CA . GLU A 1 92 ? -11.846 9.291 11.097 1.00 98.50 92 GLU A CA 1
ATOM 674 C C . GLU A 1 92 ? -11.709 8.683 12.499 1.00 98.50 92 GLU A C 1
ATOM 676 O O . GLU A 1 92 ? -11.941 9.369 13.494 1.00 98.50 92 GLU A O 1
ATOM 681 N N . ALA A 1 93 ? -11.258 7.428 12.592 1.00 98.31 93 ALA A N 1
ATOM 682 C CA . ALA A 1 93 ? -11.084 6.735 13.865 1.00 98.31 93 ALA A CA 1
ATOM 683 C C . ALA A 1 93 ? -9.996 7.368 14.752 1.00 98.31 93 ALA A C 1
ATOM 685 O O . ALA A 1 93 ? -10.126 7.385 15.975 1.00 98.31 93 ALA A O 1
ATOM 686 N N . LEU A 1 94 ? -8.924 7.895 14.153 1.00 98.19 94 LEU A N 1
ATOM 687 C CA . LEU A 1 94 ? -7.847 8.576 14.877 1.00 98.19 94 LEU A CA 1
ATOM 688 C C . LEU A 1 94 ? -8.197 10.021 15.267 1.00 98.19 94 LEU A C 1
ATOM 690 O O . LEU A 1 94 ? -7.566 10.571 16.175 1.00 98.19 94 LEU A O 1
ATOM 694 N N . GLY A 1 95 ? -9.164 10.646 14.590 1.00 97.94 95 GLY A N 1
ATOM 695 C CA . GLY A 1 95 ? -9.589 12.024 14.835 1.00 97.94 95 GLY A CA 1
ATOM 696 C C . GLY A 1 95 ? -8.419 13.013 14.794 1.00 97.94 95 GLY A C 1
ATOM 697 O O . GLY A 1 95 ? -7.615 13.015 13.857 1.00 97.94 95 GLY A O 1
ATOM 698 N N . ASP A 1 96 ? -8.281 13.818 15.850 1.00 97.12 96 ASP A N 1
ATOM 699 C CA . ASP A 1 96 ? -7.229 14.839 15.996 1.00 97.12 96 ASP A CA 1
ATOM 700 C C . ASP A 1 96 ? -5.798 14.266 15.991 1.00 97.12 96 ASP A C 1
ATOM 702 O O . ASP A 1 96 ? -4.822 15.007 15.868 1.00 97.12 96 ASP A O 1
ATOM 706 N N . HIS A 1 97 ? -5.646 12.947 16.141 1.00 96.81 97 HIS A N 1
ATOM 707 C CA . HIS A 1 97 ? -4.349 12.275 16.113 1.00 96.81 97 HIS A CA 1
ATOM 708 C C . HIS A 1 97 ? -3.960 11.750 14.729 1.00 96.81 97 HIS A C 1
ATOM 710 O O . HIS A 1 97 ? -2.843 11.262 14.583 1.00 96.81 97 HIS A O 1
ATOM 716 N N . SER A 1 98 ? -4.838 11.843 13.727 1.00 96.12 98 SER A N 1
ATOM 717 C CA . SER A 1 98 ? -4.664 11.217 12.406 1.00 96.12 98 SER A CA 1
ATOM 718 C C . SER A 1 98 ? -3.360 11.587 11.687 1.00 96.12 98 SER A C 1
ATOM 720 O O . SER A 1 98 ? -2.723 10.710 11.103 1.00 96.12 98 SER A O 1
ATOM 722 N N . ASP A 1 99 ? -2.901 12.836 11.791 1.00 92.94 99 ASP A N 1
ATOM 723 C CA . ASP A 1 99 ? -1.663 13.291 11.139 1.00 92.94 99 ASP A CA 1
ATOM 724 C C . ASP A 1 99 ? -0.393 12.647 11.723 1.00 92.94 99 ASP A C 1
ATOM 726 O O . ASP A 1 99 ? 0.588 12.412 11.011 1.00 92.94 99 ASP A O 1
ATOM 730 N N . ASN A 1 100 ? -0.373 12.386 13.033 1.00 95.62 100 ASN A N 1
ATOM 731 C CA . ASN A 1 100 ? 0.796 11.844 13.725 1.00 95.62 100 ASN A CA 1
ATOM 732 C C . ASN A 1 100 ? 0.393 11.035 14.970 1.00 95.62 100 ASN A C 1
ATOM 734 O O . ASN A 1 100 ? 0.667 11.459 16.102 1.00 95.62 100 ASN A O 1
ATOM 738 N N . PRO A 1 101 ? -0.257 9.875 14.782 1.00 97.69 101 PRO A N 1
ATOM 739 C CA . PRO A 1 101 ? -0.710 9.060 15.892 1.00 97.69 101 PRO A CA 1
ATOM 740 C C . PRO A 1 101 ? 0.477 8.411 16.602 1.00 97.69 101 PRO A C 1
ATOM 742 O O . PRO A 1 101 ? 1.501 8.063 16.003 1.00 97.69 101 PRO A O 1
ATOM 745 N N . THR A 1 102 ? 0.320 8.180 17.900 1.00 97.81 102 THR A N 1
ATOM 746 C CA . THR A 1 102 ? 1.184 7.244 18.622 1.00 97.81 102 THR A CA 1
ATOM 747 C C . THR A 1 102 ? 0.894 5.810 18.182 1.00 97.81 102 THR A C 1
ATOM 749 O O . THR A 1 102 ? -0.181 5.499 17.671 1.00 97.81 102 THR A O 1
ATOM 752 N N . GLU A 1 103 ? 1.843 4.903 18.417 1.00 97.88 103 GLU A N 1
ATOM 753 C CA . GLU A 1 103 ? 1.643 3.480 18.116 1.00 97.88 103 GLU A CA 1
ATOM 754 C C . GLU A 1 103 ? 0.443 2.901 18.878 1.00 97.88 103 GLU A C 1
ATOM 756 O O . GLU A 1 103 ? -0.356 2.189 18.289 1.00 97.88 103 GLU A O 1
ATOM 761 N N . ALA A 1 104 ? 0.252 3.278 20.148 1.00 98.12 104 ALA A N 1
ATOM 762 C CA . ALA A 1 104 ? -0.892 2.824 20.940 1.00 98.12 104 ALA A CA 1
ATOM 763 C C . ALA A 1 104 ? -2.236 3.255 20.328 1.00 98.12 104 ALA A C 1
ATOM 765 O O . ALA A 1 104 ? -3.134 2.432 20.212 1.00 98.12 104 ALA A O 1
ATOM 766 N N . GLN A 1 105 ? -2.346 4.510 19.879 1.00 98.44 105 GLN A N 1
ATOM 767 C CA . GLN A 1 105 ? -3.560 5.025 19.231 1.00 98.44 105 GLN A CA 1
ATOM 768 C C . GLN A 1 105 ? -3.845 4.314 17.904 1.00 98.44 105 GLN A C 1
ATOM 770 O O . GLN A 1 105 ? -4.985 3.960 17.624 1.00 98.44 105 GLN A O 1
ATOM 775 N N . LEU A 1 106 ? -2.810 4.057 17.096 1.00 98.44 106 LEU A N 1
ATOM 776 C CA . LEU A 1 106 ? -2.971 3.296 15.857 1.00 98.44 106 LEU A CA 1
ATOM 777 C C . LEU A 1 106 ? -3.439 1.860 16.136 1.00 98.44 106 LEU A C 1
ATOM 779 O O . LEU A 1 106 ? -4.345 1.357 15.473 1.00 98.44 106 LEU A O 1
ATOM 783 N N . LEU A 1 107 ? -2.821 1.189 17.108 1.00 98.19 107 LEU A N 1
ATOM 784 C CA . LEU A 1 107 ? -3.159 -0.190 17.453 1.00 98.19 107 LEU A CA 1
ATOM 785 C C . LEU A 1 107 ? -4.546 -0.309 18.095 1.00 98.19 107 LEU A C 1
ATOM 787 O O . LEU A 1 107 ? -5.186 -1.341 17.934 1.00 98.19 107 LEU A O 1
ATOM 791 N N . GLU 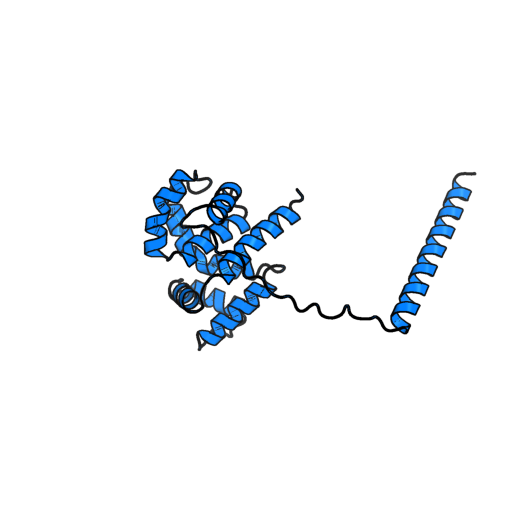A 1 108 ? -5.038 0.735 18.762 1.00 98.31 108 GLU A N 1
ATOM 792 C CA . GLU A 1 108 ? -6.397 0.782 19.308 1.00 98.31 108 GLU A CA 1
ATOM 793 C C . GLU A 1 108 ? -7.467 0.748 18.205 1.00 98.31 108 GLU A C 1
ATOM 795 O O . GLU A 1 108 ? -8.443 0.010 18.323 1.00 98.31 108 GLU A O 1
ATOM 800 N N . VAL A 1 109 ? -7.265 1.480 17.102 1.00 98.31 109 VAL A N 1
ATOM 801 C CA . VAL A 1 109 ? -8.228 1.526 15.980 1.00 98.31 109 VAL A CA 1
ATOM 802 C C . VAL A 1 109 ? -8.069 0.361 14.995 1.00 98.31 109 VAL A C 1
ATOM 804 O O . VAL A 1 109 ? -8.990 0.030 14.249 1.00 98.31 109 VAL A O 1
ATOM 807 N N . THR A 1 110 ? -6.903 -0.291 14.993 1.00 98.31 110 THR A N 1
ATOM 808 C CA . THR A 1 110 ? -6.540 -1.342 14.030 1.00 98.31 110 THR A CA 1
ATOM 809 C C . THR A 1 110 ? -7.531 -2.519 13.975 1.00 98.31 110 THR A C 1
ATOM 811 O O . THR A 1 110 ? -7.862 -2.928 12.862 1.00 98.31 110 THR A O 1
ATOM 814 N N . PRO A 1 111 ? -8.038 -3.083 15.093 1.00 98.56 111 PRO A N 1
ATOM 815 C CA . PRO A 1 111 ? -8.955 -4.223 15.043 1.00 98.56 111 PRO A CA 1
ATOM 816 C C . PRO A 1 111 ? -10.228 -3.945 14.239 1.00 98.56 111 PRO A C 1
ATOM 818 O O . PRO A 1 111 ? -10.599 -4.760 13.397 1.00 98.56 111 PRO A O 1
ATOM 821 N N . ALA A 1 112 ? -10.843 -2.775 14.433 1.00 98.38 112 ALA A N 1
ATOM 822 C CA . ALA A 1 112 ? -12.041 -2.377 13.696 1.00 98.38 112 ALA A CA 1
ATOM 823 C C . ALA A 1 112 ? -11.746 -2.170 12.200 1.00 98.38 112 ALA A C 1
ATOM 825 O O . ALA A 1 112 ? -12.540 -2.562 11.347 1.00 98.38 112 ALA A O 1
ATOM 826 N N . LEU A 1 113 ? -10.573 -1.619 11.864 1.00 98.44 113 LEU A N 1
ATOM 827 C CA . LEU A 1 113 ? -10.142 -1.476 10.470 1.00 98.44 113 LEU A CA 1
ATOM 828 C C . LEU A 1 113 ? -9.914 -2.835 9.796 1.00 98.44 113 LEU A C 1
ATOM 830 O O . LEU A 1 113 ? -10.281 -3.009 8.635 1.00 98.44 113 LEU A O 1
ATOM 834 N N . ILE A 1 114 ? -9.325 -3.800 10.510 1.00 98.44 114 ILE A N 1
ATOM 835 C CA . ILE A 1 114 ? -9.121 -5.164 10.000 1.00 98.44 114 ILE A CA 1
ATOM 836 C C . ILE A 1 114 ? -10.465 -5.856 9.779 1.00 98.44 114 ILE A C 1
ATOM 838 O O . ILE A 1 114 ? -10.630 -6.521 8.760 1.00 98.44 114 ILE A O 1
ATOM 842 N N . GLU A 1 115 ? -11.419 -5.696 10.695 1.00 98.00 115 GLU A N 1
ATOM 843 C CA . GLU A 1 115 ? -12.768 -6.245 10.544 1.00 98.00 115 GLU A CA 1
ATOM 844 C C . GLU A 1 115 ? -13.488 -5.658 9.320 1.00 98.00 115 GLU A C 1
ATOM 846 O O . GLU A 1 115 ? -14.101 -6.401 8.556 1.00 98.00 115 GLU A O 1
ATOM 851 N N . ALA A 1 116 ? -13.367 -4.347 9.093 1.00 97.06 116 ALA A N 1
ATOM 852 C CA . ALA A 1 116 ? -14.065 -3.659 8.010 1.00 97.06 116 ALA A CA 1
ATOM 853 C C . ALA A 1 116 ? -13.422 -3.854 6.624 1.00 97.06 116 ALA A C 1
ATOM 855 O O . ALA A 1 116 ? -14.132 -3.955 5.625 1.00 97.06 116 ALA A O 1
ATOM 856 N N . HIS A 1 117 ? -12.088 -3.886 6.543 1.00 96.94 117 HIS A N 1
ATOM 857 C CA . HIS A 1 117 ? -11.355 -3.833 5.269 1.00 96.94 117 HIS A CA 1
ATOM 858 C C . HIS A 1 117 ? -10.458 -5.045 5.001 1.00 96.94 117 HIS A C 1
ATOM 860 O O . HIS A 1 117 ? -9.911 -5.178 3.904 1.00 96.94 117 HIS A O 1
ATOM 866 N N . GLY A 1 118 ? -10.272 -5.916 5.989 1.00 97.00 118 GLY A N 1
ATOM 867 C CA . GLY A 1 118 ? -9.340 -7.030 5.917 1.00 97.00 118 GLY A CA 1
ATOM 868 C C . GLY A 1 118 ? -7.890 -6.631 6.203 1.00 97.00 118 GLY A C 1
ATOM 869 O O . GLY A 1 118 ? -7.422 -5.523 5.925 1.00 97.00 118 GLY A O 1
ATOM 870 N N . LEU A 1 119 ? -7.136 -7.588 6.743 1.00 97.75 119 LEU A N 1
ATOM 871 C CA . LEU A 1 119 ? -5.724 -7.417 7.090 1.00 97.75 119 LEU A CA 1
ATOM 872 C C . LEU A 1 119 ? -4.828 -7.007 5.899 1.00 97.75 119 LEU A C 1
ATOM 874 O O . LEU A 1 119 ? -3.954 -6.157 6.106 1.00 97.75 119 LEU A O 1
ATOM 878 N N . PRO A 1 120 ? -4.992 -7.553 4.672 1.00 97.56 120 PRO A N 1
ATOM 879 C CA . PRO A 1 120 ? -4.183 -7.139 3.524 1.00 97.56 120 PRO A CA 1
ATOM 880 C C . PRO A 1 120 ? -4.340 -5.649 3.199 1.00 97.56 120 PRO A C 1
ATOM 882 O O . PRO A 1 120 ? -3.335 -4.957 3.025 1.00 97.56 120 PRO A O 1
ATOM 885 N N . THR A 1 121 ? -5.573 -5.137 3.213 1.00 98.31 121 THR A N 1
ATOM 886 C CA . THR A 1 121 ? -5.884 -3.724 2.956 1.00 98.31 121 THR A CA 1
ATOM 887 C C . THR A 1 121 ? -5.279 -2.814 4.014 1.00 98.31 121 THR A C 1
ATOM 889 O O . THR A 1 121 ? -4.631 -1.830 3.664 1.00 98.31 121 THR A O 1
ATOM 892 N N . VAL A 1 122 ? -5.407 -3.161 5.301 1.00 98.50 122 VAL A N 1
ATOM 893 C CA . VAL A 1 122 ? -4.814 -2.373 6.395 1.00 98.50 122 VAL A CA 1
ATOM 894 C C . VAL A 1 122 ? -3.292 -2.321 6.258 1.00 98.50 122 VAL A C 1
ATOM 896 O O . VAL A 1 122 ? -2.703 -1.243 6.294 1.00 98.50 122 VAL A O 1
ATOM 899 N N . ARG A 1 123 ? -2.632 -3.460 6.018 1.00 98.56 123 ARG A N 1
ATOM 900 C CA . ARG A 1 123 ? -1.177 -3.500 5.789 1.00 98.56 123 ARG A CA 1
ATOM 901 C C . ARG A 1 123 ? -0.757 -2.665 4.577 1.00 98.56 123 ARG A C 1
ATOM 903 O O . ARG A 1 123 ? 0.252 -1.961 4.654 1.00 98.56 123 ARG A O 1
ATOM 910 N N . LEU A 1 124 ? -1.516 -2.732 3.480 1.00 98.50 124 LEU A N 1
ATOM 911 C CA . LEU A 1 124 ? -1.254 -1.941 2.279 1.00 98.50 124 LEU A CA 1
ATOM 912 C C . LEU A 1 124 ? -1.433 -0.443 2.546 1.00 98.50 124 LEU A C 1
ATOM 914 O O . LEU A 1 124 ? -0.581 0.337 2.133 1.00 98.50 124 LEU A O 1
ATOM 918 N N . MET A 1 125 ? -2.473 -0.053 3.285 1.00 98.44 125 MET A N 1
ATOM 919 C CA . MET A 1 125 ? -2.755 1.333 3.667 1.00 98.44 125 MET A CA 1
ATOM 920 C C . MET A 1 125 ? -1.614 1.923 4.503 1.00 98.44 125 MET A C 1
ATOM 922 O O . MET A 1 125 ? -1.092 2.985 4.168 1.00 98.44 125 MET A O 1
ATOM 926 N N . LEU A 1 126 ? -1.128 1.203 5.521 1.00 98.50 126 LEU A N 1
ATOM 927 C CA . LEU A 1 126 ? 0.018 1.664 6.315 1.00 98.50 126 LEU A CA 1
ATOM 928 C C . LEU A 1 126 ? 1.285 1.795 5.455 1.00 98.50 126 LEU A C 1
ATOM 930 O O . LEU A 1 126 ? 2.051 2.747 5.611 1.00 98.50 126 LEU A O 1
ATOM 934 N N . ALA A 1 127 ? 1.515 0.858 4.531 1.00 98.25 127 ALA A N 1
ATOM 935 C CA . ALA A 1 127 ? 2.664 0.904 3.633 1.00 98.25 127 ALA A CA 1
ATOM 936 C C . ALA A 1 127 ? 2.562 2.051 2.609 1.00 98.25 127 ALA A C 1
ATOM 938 O O . ALA A 1 127 ? 3.573 2.686 2.300 1.00 98.25 127 ALA A O 1
ATOM 939 N N . ALA A 1 128 ? 1.356 2.344 2.115 1.00 97.81 128 ALA A N 1
ATOM 940 C CA . ALA A 1 128 ? 1.076 3.464 1.223 1.00 97.81 128 ALA A CA 1
ATOM 941 C C . ALA A 1 128 ? 1.307 4.799 1.942 1.00 97.81 128 ALA A C 1
ATOM 943 O O . ALA A 1 128 ? 1.988 5.665 1.400 1.00 97.81 128 ALA A O 1
ATOM 944 N N . SER A 1 129 ? 0.877 4.923 3.200 1.00 97.50 129 SER A N 1
ATOM 945 C CA . SER A 1 129 ? 1.154 6.090 4.048 1.00 97.50 129 SER A CA 1
ATOM 946 C C . SER A 1 129 ? 2.653 6.305 4.293 1.00 97.50 129 SER A C 1
ATOM 948 O O . SER A 1 129 ? 3.128 7.439 4.278 1.00 97.50 129 SER A O 1
ATOM 950 N N . VAL A 1 130 ? 3.437 5.228 4.450 1.00 96.81 130 VAL A N 1
ATOM 951 C CA . VAL A 1 130 ? 4.911 5.315 4.507 1.00 96.81 130 VAL A CA 1
ATOM 952 C C . VAL A 1 130 ? 5.492 5.817 3.181 1.00 96.81 130 VAL A C 1
ATOM 954 O O . VAL A 1 130 ? 6.406 6.643 3.180 1.00 96.81 130 VAL A O 1
ATOM 957 N N . ALA A 1 131 ? 4.988 5.325 2.046 1.00 95.12 131 ALA A N 1
ATOM 958 C CA . ALA A 1 131 ? 5.425 5.774 0.725 1.00 95.12 131 ALA A CA 1
ATOM 959 C C . ALA A 1 131 ? 5.060 7.243 0.459 1.00 95.12 131 ALA A C 1
ATOM 961 O O . ALA A 1 131 ? 5.891 7.964 -0.093 1.00 95.12 131 ALA A O 1
ATOM 962 N N . GLY A 1 132 ? 3.886 7.684 0.915 1.00 93.75 132 GLY A N 1
ATOM 963 C CA . GLY A 1 132 ? 3.403 9.066 0.860 1.00 93.75 132 GLY A CA 1
ATOM 964 C C . GLY A 1 132 ? 4.037 10.014 1.881 1.00 93.75 132 GLY A C 1
ATOM 965 O O . GLY A 1 132 ? 3.579 11.141 2.019 1.00 93.75 132 GLY A O 1
ATOM 966 N N . GLU A 1 133 ? 5.085 9.578 2.587 1.00 93.25 133 GLU A N 1
ATOM 967 C CA . GLU A 1 133 ? 5.853 10.397 3.532 1.00 93.25 133 GLU A CA 1
ATOM 968 C C . GLU A 1 133 ? 5.024 10.935 4.715 1.00 93.25 133 GLU A C 1
ATOM 970 O O . GLU A 1 133 ? 5.315 12.009 5.243 1.00 93.25 133 GLU A O 1
ATOM 975 N N . ALA A 1 134 ? 4.027 10.173 5.188 1.00 94.06 134 ALA A N 1
ATOM 976 C CA . ALA A 1 134 ? 3.252 10.528 6.379 1.00 94.06 134 ALA A CA 1
ATOM 977 C C . ALA A 1 134 ? 4.172 10.834 7.577 1.00 94.06 134 ALA A C 1
ATOM 979 O O . ALA A 1 134 ? 5.203 10.173 7.756 1.00 94.06 134 ALA A O 1
ATOM 980 N N . ALA A 1 135 ? 3.799 11.777 8.450 1.00 94.81 135 ALA A N 1
ATOM 981 C CA . ALA A 1 135 ? 4.638 12.167 9.592 1.00 94.81 135 ALA A CA 1
ATOM 982 C C . ALA A 1 135 ? 4.970 10.973 10.513 1.00 94.81 135 ALA A C 1
ATOM 984 O O . ALA A 1 135 ? 6.084 10.856 11.030 1.00 94.81 135 ALA A O 1
ATOM 985 N N . ALA A 1 136 ? 4.044 10.018 10.617 1.00 95.50 136 ALA A N 1
ATOM 986 C CA . ALA A 1 136 ? 4.201 8.777 11.364 1.00 95.50 136 ALA A CA 1
ATOM 987 C C . ALA A 1 136 ? 5.032 7.680 10.654 1.00 95.50 136 ALA A C 1
ATOM 989 O O . ALA A 1 136 ? 5.174 6.584 11.197 1.00 95.50 136 ALA A O 1
ATOM 990 N N . SER A 1 137 ? 5.625 7.930 9.476 1.00 95.50 137 SER A N 1
ATOM 991 C CA . SER A 1 137 ? 6.287 6.908 8.633 1.00 95.50 137 SER A CA 1
ATOM 992 C C . SER A 1 137 ? 7.312 6.035 9.366 1.00 95.50 137 SER A C 1
ATOM 994 O O . SER A 1 137 ? 7.446 4.845 9.072 1.00 95.50 137 SER A O 1
ATOM 996 N N . VAL A 1 138 ? 8.044 6.598 10.334 1.00 94.88 138 VAL A N 1
ATOM 997 C CA . VAL A 1 138 ? 9.016 5.844 11.146 1.00 94.88 138 VAL A CA 1
ATOM 998 C C . VAL A 1 138 ? 8.316 4.816 12.037 1.00 94.88 138 VAL A C 1
ATOM 1000 O O . VAL A 1 138 ? 8.755 3.667 12.097 1.00 94.88 138 VAL A O 1
ATOM 1003 N N . MET A 1 139 ? 7.228 5.214 12.700 1.00 97.25 139 MET A N 1
ATOM 1004 C CA . MET A 1 139 ? 6.412 4.328 13.532 1.00 97.25 139 MET A CA 1
ATOM 1005 C C . MET A 1 139 ? 5.720 3.273 12.663 1.00 97.25 139 MET A C 1
ATOM 1007 O O . MET A 1 139 ? 5.869 2.084 12.931 1.00 97.25 139 MET A O 1
ATOM 1011 N N . LEU A 1 140 ? 5.099 3.676 11.552 1.00 97.75 140 LEU A N 1
ATOM 1012 C CA . LEU A 1 140 ? 4.447 2.756 10.613 1.00 97.75 140 LEU A CA 1
ATOM 1013 C C . LEU A 1 140 ? 5.421 1.704 10.060 1.00 97.75 140 LEU A C 1
ATOM 1015 O O . LEU A 1 140 ? 5.115 0.515 10.009 1.00 97.75 140 LEU A O 1
ATOM 1019 N N . THR A 1 141 ? 6.646 2.117 9.720 1.00 96.81 141 THR A N 1
ATOM 1020 C CA . THR A 1 141 ? 7.709 1.197 9.288 1.00 96.81 141 THR A CA 1
ATOM 1021 C C . THR A 1 141 ? 8.084 0.192 10.380 1.00 96.81 141 THR A C 1
ATOM 1023 O O . THR A 1 141 ? 8.429 -0.946 10.061 1.00 96.81 141 THR A O 1
ATOM 1026 N N . ARG A 1 142 ? 8.070 0.597 11.657 1.00 97.12 142 ARG A N 1
ATOM 1027 C CA . ARG A 1 142 ? 8.350 -0.292 12.794 1.00 97.12 142 ARG A CA 1
ATOM 1028 C C . ARG A 1 142 ? 7.219 -1.303 12.974 1.00 97.12 142 ARG A C 1
ATOM 1030 O O . ARG A 1 142 ? 7.511 -2.494 13.049 1.00 97.12 142 ARG A O 1
ATOM 1037 N N . VAL A 1 143 ? 5.967 -0.848 12.955 1.00 98.06 143 VAL A N 1
ATOM 1038 C CA . VAL A 1 143 ? 4.769 -1.700 13.044 1.00 98.06 143 VAL A CA 1
ATOM 1039 C C . VAL A 1 143 ? 4.783 -2.761 11.939 1.00 98.06 143 VAL A C 1
ATOM 1041 O O . VAL A 1 143 ? 4.793 -3.953 12.228 1.00 98.06 143 VAL A O 1
ATOM 1044 N N . LEU A 1 144 ? 4.962 -2.355 10.677 1.00 97.69 144 LEU A N 1
ATOM 1045 C CA . LEU A 1 144 ? 5.014 -3.268 9.523 1.00 97.69 144 LEU A CA 1
ATOM 1046 C C . LEU A 1 144 ? 6.199 -4.252 9.531 1.00 97.69 144 LEU A C 1
ATOM 1048 O O . LEU A 1 144 ? 6.263 -5.152 8.688 1.00 97.69 144 LEU A O 1
ATOM 1052 N N . LYS A 1 145 ? 7.160 -4.093 10.445 1.00 96.00 145 LYS A N 1
ATOM 1053 C CA . LYS A 1 145 ? 8.303 -5.002 10.603 1.00 96.00 145 LYS A CA 1
ATOM 1054 C C . LYS A 1 145 ? 8.206 -5.914 11.817 1.00 96.00 145 LYS A C 1
ATOM 1056 O O . LYS A 1 145 ? 8.825 -6.975 11.784 1.00 96.00 145 LYS A O 1
ATOM 1061 N N . HIS A 1 146 ? 7.535 -5.479 12.878 1.00 96.50 146 HIS A N 1
ATOM 1062 C CA . HIS A 1 146 ? 7.695 -6.078 14.202 1.00 96.50 146 HIS A CA 1
ATOM 1063 C C . HIS A 1 146 ? 6.384 -6.401 14.911 1.00 96.50 146 HIS A C 1
ATOM 1065 O O . HIS A 1 146 ? 6.419 -7.205 15.835 1.00 96.50 146 HIS A O 1
ATOM 1071 N N . ASP A 1 147 ? 5.265 -5.799 14.508 1.00 97.94 147 ASP A N 1
ATOM 1072 C CA . ASP A 1 147 ? 3.976 -6.070 15.139 1.00 97.94 147 ASP A CA 1
ATOM 1073 C C . ASP A 1 147 ? 3.504 -7.502 14.851 1.00 97.94 147 ASP A C 1
ATOM 1075 O O . ASP A 1 147 ? 3.619 -7.984 13.725 1.00 97.94 147 ASP A O 1
ATOM 1079 N N . GLU A 1 148 ? 2.950 -8.180 15.853 1.00 95.88 148 GLU A N 1
ATOM 1080 C CA . GLU A 1 148 ? 2.556 -9.590 15.743 1.00 95.88 148 GLU A CA 1
ATOM 1081 C C . GLU A 1 148 ? 1.466 -9.824 14.687 1.00 95.88 148 GLU A C 1
ATOM 1083 O O . GLU A 1 148 ? 1.437 -10.877 14.047 1.00 95.88 148 GLU A O 1
ATOM 1088 N N . THR A 1 149 ? 0.598 -8.834 14.465 1.00 96.31 149 THR A N 1
ATOM 1089 C CA . THR A 1 149 ? -0.520 -8.924 13.520 1.00 96.31 149 THR A CA 1
ATOM 1090 C C . THR A 1 149 ? -0.204 -8.201 12.216 1.00 96.31 149 THR A C 1
ATOM 1092 O O . THR A 1 149 ? -0.445 -8.728 11.132 1.00 96.31 149 THR A O 1
ATOM 1095 N N . LEU A 1 150 ? 0.354 -6.996 12.280 1.00 97.81 150 LEU A N 1
ATOM 1096 C CA . LEU A 1 150 ? 0.553 -6.114 11.133 1.00 97.81 150 LEU A CA 1
ATOM 1097 C C . LEU A 1 150 ? 1.891 -6.317 10.421 1.00 97.81 150 LEU A C 1
ATOM 1099 O O . LEU A 1 150 ? 2.032 -5.829 9.297 1.00 97.81 150 LEU A O 1
ATOM 1103 N N . ALA A 1 151 ? 2.855 -7.044 10.998 1.00 97.75 151 ALA A N 1
ATOM 1104 C CA . ALA A 1 151 ? 4.118 -7.290 10.314 1.00 97.75 151 ALA A CA 1
ATOM 1105 C C . ALA A 1 151 ? 3.895 -7.947 8.949 1.00 97.75 151 ALA A C 1
ATOM 1107 O O . ALA A 1 151 ? 3.143 -8.912 8.792 1.00 97.75 151 ALA A O 1
ATOM 1108 N N . LEU A 1 152 ? 4.583 -7.419 7.939 1.00 96.25 152 LEU A N 1
ATOM 1109 C CA . LEU A 1 152 ? 4.550 -8.001 6.608 1.00 96.25 152 LEU A CA 1
ATOM 1110 C C . LEU A 1 152 ? 5.223 -9.386 6.639 1.00 96.25 152 LEU A C 1
ATOM 1112 O O . LEU A 1 152 ? 6.273 -9.537 7.275 1.00 96.25 152 LEU A O 1
ATOM 1116 N N . PRO A 1 153 ? 4.716 -10.383 5.894 1.00 91.38 153 PRO A N 1
ATOM 1117 C CA . PRO A 1 153 ? 5.413 -11.653 5.698 1.00 91.38 153 PRO A CA 1
ATOM 1118 C C . PRO A 1 153 ? 6.814 -11.438 5.124 1.00 91.38 153 PRO A C 1
ATOM 1120 O O . PRO A 1 153 ? 7.057 -10.444 4.429 1.00 91.38 153 PRO A O 1
ATOM 1123 N N . ALA A 1 154 ? 7.757 -12.334 5.418 1.00 84.56 154 ALA A N 1
ATOM 1124 C CA . ALA A 1 154 ? 9.090 -12.265 4.824 1.00 84.56 154 ALA A CA 1
ATOM 1125 C C . ALA A 1 154 ? 8.978 -12.271 3.292 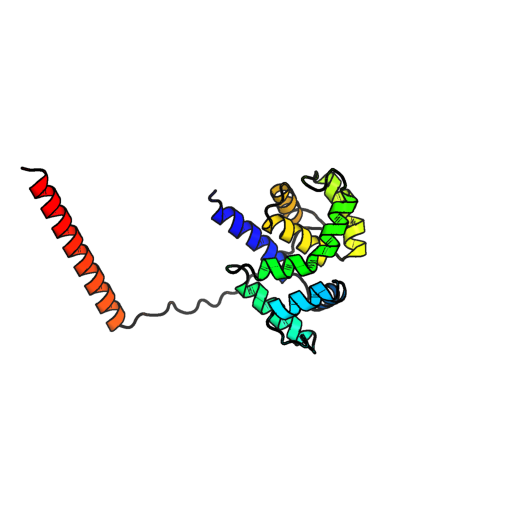1.00 84.56 154 ALA A C 1
ATOM 1127 O O . ALA A 1 154 ? 8.204 -13.042 2.727 1.00 84.56 154 ALA A O 1
ATOM 1128 N N . ALA A 1 155 ? 9.733 -11.394 2.624 1.00 77.62 155 ALA A N 1
ATOM 1129 C CA . ALA A 1 155 ? 9.754 -11.380 1.167 1.00 77.62 155 ALA A CA 1
ATOM 1130 C C . ALA A 1 155 ? 10.243 -12.743 0.665 1.00 77.62 155 ALA A C 1
ATOM 1132 O O . ALA A 1 155 ? 11.273 -13.235 1.135 1.00 77.62 155 ALA A O 1
ATOM 1133 N N . ALA A 1 156 ? 9.508 -13.340 -0.274 1.00 69.69 156 ALA A N 1
ATOM 1134 C CA . ALA A 1 156 ? 9.942 -14.573 -0.909 1.00 69.69 156 ALA A CA 1
ATOM 1135 C C . ALA A 1 156 ? 11.317 -14.346 -1.550 1.00 69.69 156 ALA A C 1
ATOM 1137 O O . ALA A 1 156 ? 11.541 -13.348 -2.241 1.00 69.69 156 ALA A O 1
ATOM 1138 N N . THR A 1 157 ? 12.252 -15.262 -1.307 1.00 65.00 157 THR A N 1
ATOM 1139 C CA . THR A 1 157 ? 13.534 -15.275 -2.007 1.00 65.00 157 THR A CA 1
ATOM 1140 C C . THR A 1 157 ? 13.267 -15.540 -3.479 1.00 65.00 157 THR A C 1
ATOM 1142 O O . THR A 1 157 ? 13.014 -16.672 -3.881 1.00 65.00 157 THR A O 1
ATOM 1145 N N . VAL A 1 158 ? 13.303 -14.483 -4.286 1.00 64.62 158 VAL A N 1
ATOM 1146 C CA . VAL A 1 158 ? 13.297 -14.615 -5.738 1.00 64.62 158 VAL A CA 1
ATOM 1147 C C . VAL A 1 158 ? 14.669 -15.143 -6.131 1.00 64.62 158 VAL A C 1
ATOM 1149 O O . VAL A 1 158 ? 15.672 -14.436 -6.006 1.00 64.62 158 VAL A O 1
ATOM 1152 N N . GLU A 1 159 ? 14.724 -16.392 -6.591 1.00 55.34 159 GLU A N 1
ATOM 1153 C CA . GLU A 1 159 ? 15.903 -16.919 -7.271 1.00 55.34 159 GLU A CA 1
ATOM 1154 C C . GLU A 1 159 ? 16.071 -16.154 -8.584 1.00 55.34 159 GLU A C 1
ATOM 1156 O O . GLU A 1 159 ? 15.518 -16.494 -9.630 1.00 55.34 159 GLU A O 1
ATOM 1161 N N . ALA A 1 160 ? 16.803 -15.044 -8.518 1.00 57.12 160 ALA A N 1
ATOM 1162 C CA . ALA A 1 160 ? 17.162 -14.294 -9.701 1.00 57.12 160 ALA A CA 1
ATOM 1163 C C . ALA A 1 160 ? 18.074 -15.182 -10.550 1.00 57.12 160 ALA A C 1
ATOM 1165 O O . ALA A 1 160 ? 19.244 -15.393 -10.223 1.00 57.12 160 ALA A O 1
ATOM 1166 N N . THR A 1 161 ? 17.541 -15.691 -11.660 1.00 60.06 161 THR A N 1
ATOM 1167 C CA . THR A 1 161 ? 18.381 -16.261 -12.709 1.00 60.06 161 THR A CA 1
ATOM 1168 C C . THR A 1 161 ? 19.231 -15.117 -13.242 1.00 60.06 161 THR A C 1
ATOM 1170 O O . THR A 1 161 ? 18.740 -14.237 -13.950 1.00 60.06 161 THR A O 1
ATOM 1173 N N . LEU A 1 162 ? 20.500 -15.080 -12.836 1.00 58.22 162 LEU A N 1
ATOM 1174 C CA . LEU A 1 162 ? 21.453 -14.104 -13.338 1.00 58.22 162 LEU A CA 1
ATOM 1175 C C . LEU A 1 162 ? 21.605 -14.348 -14.836 1.00 58.22 162 LEU A C 1
ATOM 1177 O O . LEU A 1 162 ? 22.277 -15.291 -15.258 1.00 58.22 162 LEU A O 1
ATOM 1181 N N . LEU A 1 163 ? 20.971 -13.498 -15.645 1.00 64.06 163 LEU A N 1
ATOM 1182 C CA . LEU A 1 163 ? 21.270 -13.460 -17.065 1.00 64.06 163 LEU A CA 1
ATOM 1183 C C . LEU A 1 163 ? 22.773 -13.179 -17.206 1.00 64.06 163 LEU A C 1
ATOM 1185 O O . LEU A 1 163 ? 23.289 -12.289 -16.515 1.00 64.06 163 LEU A O 1
ATOM 1189 N N . PRO A 1 164 ? 23.491 -13.920 -18.069 1.00 64.88 164 PRO A N 1
ATOM 1190 C CA . PRO A 1 164 ? 24.881 -13.619 -18.354 1.00 64.88 164 PRO A CA 1
ATOM 1191 C C . PRO A 1 164 ? 24.994 -12.140 -18.711 1.00 64.88 164 PRO A C 1
ATOM 1193 O O . PRO A 1 164 ? 24.194 -11.632 -19.501 1.00 64.88 164 PRO A O 1
ATOM 1196 N N . ALA A 1 165 ? 25.964 -11.443 -18.116 1.00 67.50 165 ALA A N 1
ATOM 1197 C CA . ALA A 1 165 ? 26.185 -10.041 -18.435 1.00 67.50 165 ALA A CA 1
ATOM 1198 C C . ALA A 1 165 ? 26.286 -9.898 -19.965 1.00 67.50 165 ALA A C 1
ATOM 1200 O O . ALA A 1 165 ? 27.081 -10.629 -20.569 1.00 67.50 165 ALA A O 1
ATOM 1201 N N . PRO A 1 166 ? 25.501 -9.006 -20.603 1.00 67.00 166 PRO A N 1
ATOM 1202 C CA . PRO A 1 166 ? 25.530 -8.858 -22.048 1.00 67.00 166 PRO A CA 1
ATOM 1203 C C . PRO A 1 166 ? 26.965 -8.570 -22.491 1.00 67.00 166 PRO A C 1
ATOM 1205 O O . PRO A 1 166 ? 27.559 -7.549 -22.130 1.00 67.00 166 PRO A O 1
ATOM 1208 N N . GLN A 1 167 ? 27.552 -9.512 -23.229 1.00 75.62 167 GLN A N 1
ATOM 1209 C CA . GLN A 1 167 ? 28.894 -9.346 -23.758 1.00 75.62 167 GLN A CA 1
ATOM 1210 C C . GLN A 1 167 ? 28.818 -8.363 -24.921 1.00 75.62 167 GLN A C 1
ATOM 1212 O O . GLN A 1 167 ? 28.140 -8.603 -25.914 1.00 75.62 167 GLN A O 1
ATOM 1217 N N . ALA A 1 168 ? 29.509 -7.232 -24.785 1.00 74.38 168 ALA A N 1
ATOM 1218 C CA . ALA A 1 168 ? 29.703 -6.328 -25.908 1.00 74.38 168 ALA A CA 1
ATOM 1219 C C . ALA A 1 168 ? 30.512 -7.048 -26.996 1.00 74.38 168 ALA A C 1
ATOM 1221 O O . ALA A 1 168 ? 31.540 -7.663 -26.684 1.00 74.38 168 ALA A O 1
ATOM 1222 N N . ASP A 1 169 ? 30.072 -6.932 -28.246 1.00 81.69 169 ASP A N 1
ATOM 1223 C CA . ASP A 1 169 ? 30.862 -7.349 -29.401 1.00 81.69 169 ASP A CA 1
ATOM 1224 C C . ASP A 1 169 ? 32.207 -6.598 -29.456 1.00 81.69 169 ASP A C 1
ATOM 1226 O O . ASP A 1 169 ? 32.435 -5.569 -28.796 1.00 81.69 169 ASP A O 1
ATOM 1230 N N . ASP A 1 170 ? 33.150 -7.153 -30.213 1.00 83.38 170 ASP A N 1
ATOM 1231 C CA . ASP A 1 170 ? 34.507 -6.612 -30.283 1.00 83.38 170 ASP A CA 1
ATOM 1232 C C . ASP A 1 170 ? 34.545 -5.224 -30.935 1.00 83.38 170 ASP A C 1
ATOM 1234 O O . ASP A 1 170 ? 35.372 -4.388 -30.562 1.00 83.38 170 ASP A O 1
ATOM 1238 N N . GLU A 1 171 ? 33.580 -4.923 -31.804 1.00 81.25 171 GLU A N 1
ATOM 1239 C CA . GLU A 1 171 ? 33.393 -3.599 -32.394 1.00 81.25 171 GLU A CA 1
ATOM 1240 C C . GLU A 1 171 ? 33.015 -2.553 -31.331 1.00 81.25 171 GLU A C 1
ATOM 1242 O O . GLU A 1 171 ? 33.631 -1.486 -31.229 1.00 81.25 171 GLU A O 1
ATOM 1247 N N . THR A 1 172 ? 32.066 -2.869 -30.450 1.00 79.50 172 THR A N 1
ATOM 1248 C CA . THR A 1 172 ? 31.643 -2.001 -29.348 1.00 79.50 172 THR A CA 1
ATOM 1249 C C . THR A 1 172 ? 32.764 -1.813 -28.333 1.00 79.50 172 THR A C 1
ATOM 1251 O O . THR A 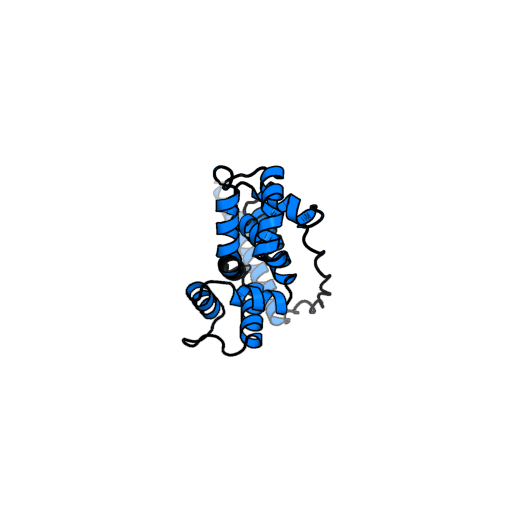1 172 ? 32.953 -0.697 -27.830 1.00 79.50 172 THR A O 1
ATOM 1254 N N . LYS A 1 173 ? 33.548 -2.859 -28.041 1.00 81.25 173 LYS A N 1
ATOM 1255 C CA . LYS A 1 173 ? 34.746 -2.749 -27.190 1.00 81.25 173 LYS A CA 1
ATOM 1256 C C . LYS A 1 173 ? 35.798 -1.837 -27.823 1.00 81.25 173 LYS A C 1
ATOM 1258 O O . LYS A 1 173 ? 36.313 -0.949 -27.137 1.00 81.25 173 LYS A O 1
ATOM 1263 N N . ALA A 1 174 ? 36.075 -1.997 -29.117 1.00 85.06 174 ALA A N 1
ATOM 1264 C CA . ALA A 1 174 ? 37.023 -1.164 -29.852 1.00 85.06 174 ALA A CA 1
ATOM 1265 C C . ALA A 1 174 ? 36.577 0.306 -29.879 1.00 85.06 174 ALA A C 1
ATOM 1267 O O . ALA A 1 174 ? 37.359 1.201 -29.547 1.00 85.06 174 ALA A O 1
ATOM 1268 N N . ARG A 1 175 ? 35.291 0.563 -30.149 1.00 84.88 175 ARG A N 1
ATOM 1269 C CA . ARG A 1 175 ? 34.700 1.909 -30.118 1.00 84.88 175 ARG A CA 1
ATOM 1270 C C . ARG A 1 175 ? 34.824 2.556 -28.737 1.00 84.88 175 ARG A C 1
ATOM 1272 O O . ARG A 1 175 ? 35.215 3.719 -28.636 1.00 84.88 175 ARG A O 1
ATOM 1279 N N . ARG A 1 176 ? 34.547 1.807 -27.661 1.00 85.88 176 ARG A N 1
ATOM 1280 C CA . ARG A 1 176 ? 34.697 2.283 -26.272 1.00 85.88 176 ARG A CA 1
ATOM 1281 C C . ARG A 1 176 ? 36.154 2.590 -25.923 1.00 85.88 176 ARG A C 1
ATOM 1283 O O . ARG A 1 176 ? 36.416 3.609 -25.284 1.00 85.88 176 ARG A O 1
ATOM 1290 N N . LYS A 1 177 ? 37.101 1.753 -26.358 1.00 88.06 177 LYS A N 1
ATOM 1291 C CA . LYS A 1 177 ? 38.540 1.976 -26.155 1.00 88.06 177 LYS A CA 1
ATOM 1292 C C . LYS A 1 177 ? 39.011 3.242 -26.876 1.00 88.06 177 LYS A C 1
ATOM 1294 O O . LYS A 1 177 ? 39.569 4.124 -26.229 1.00 88.06 177 LYS A O 1
ATOM 1299 N N . ALA A 1 178 ? 38.669 3.395 -28.155 1.00 85.44 178 ALA A N 1
ATOM 1300 C CA . ALA A 1 178 ? 39.016 4.577 -28.942 1.00 85.44 178 ALA A CA 1
ATOM 1301 C C . ALA A 1 178 ? 38.378 5.869 -28.395 1.00 85.44 178 ALA A C 1
ATOM 1303 O O . ALA A 1 178 ? 38.981 6.940 -28.454 1.00 85.44 178 ALA A O 1
ATOM 1304 N N . ALA A 1 179 ? 37.161 5.801 -27.846 1.00 85.25 179 ALA A N 1
ATOM 1305 C CA . ALA A 1 179 ? 36.530 6.942 -27.179 1.00 85.25 179 ALA A CA 1
ATOM 1306 C C . ALA A 1 179 ? 37.241 7.306 -25.863 1.00 85.25 179 ALA A C 1
ATOM 1308 O O . ALA A 1 179 ? 37.449 8.484 -25.569 1.00 85.25 179 ALA A O 1
ATOM 1309 N N . LYS A 1 180 ? 37.661 6.302 -25.080 1.00 88.75 180 LYS A N 1
ATOM 1310 C CA . LYS A 1 180 ? 38.415 6.506 -23.835 1.00 88.75 180 LYS A CA 1
ATOM 1311 C C . LYS A 1 180 ? 39.795 7.108 -24.105 1.00 88.75 180 LYS A C 1
ATOM 1313 O O . LYS A 1 180 ? 40.195 8.023 -23.392 1.00 88.75 180 LYS A O 1
ATOM 1318 N N . GLU A 1 181 ? 40.488 6.638 -25.138 1.00 89.25 181 GLU A N 1
ATOM 1319 C CA . GLU A 1 181 ? 41.794 7.158 -25.561 1.00 89.25 181 GLU A CA 1
ATOM 1320 C C . GLU A 1 181 ? 41.695 8.605 -26.055 1.00 89.25 181 GLU A C 1
ATOM 1322 O O . GLU A 1 181 ? 42.467 9.448 -25.601 1.00 89.25 181 GLU A O 1
ATOM 1327 N N . ARG A 1 182 ? 40.682 8.932 -26.872 1.00 86.56 182 ARG A N 1
ATOM 1328 C CA . ARG A 1 182 ? 40.402 10.319 -27.286 1.00 86.56 182 ARG A CA 1
ATOM 1329 C C . ARG A 1 182 ? 40.143 11.235 -26.093 1.00 86.56 182 ARG A C 1
ATOM 1331 O O . ARG A 1 182 ? 40.810 12.255 -25.948 1.00 86.56 182 ARG A O 1
ATOM 1338 N N . LYS A 1 183 ? 39.271 10.822 -25.169 1.00 85.06 183 LYS A N 1
ATOM 1339 C CA . LYS A 1 183 ? 38.961 11.602 -23.962 1.00 85.06 183 LYS A CA 1
ATOM 1340 C C . LYS A 1 183 ? 40.183 11.790 -23.053 1.00 85.06 183 LYS A C 1
ATOM 1342 O O . LYS A 1 183 ? 40.331 12.833 -22.419 1.00 85.06 183 LYS A O 1
ATOM 1347 N N . GLN A 1 184 ? 41.074 10.800 -22.976 1.00 85.06 184 GLN A N 1
ATOM 1348 C CA . GLN A 1 184 ? 42.327 10.918 -22.226 1.00 85.06 184 GLN A CA 1
ATOM 1349 C C . GLN A 1 184 ? 43.331 11.850 -22.909 1.00 85.06 184 GLN A C 1
ATOM 1351 O O . GLN A 1 184 ? 43.971 12.641 -22.217 1.00 85.06 184 GLN A O 1
ATOM 1356 N N . ALA A 1 185 ? 43.458 11.785 -24.235 1.00 86.00 185 ALA A N 1
ATOM 1357 C CA . ALA A 1 185 ? 44.318 12.678 -25.004 1.00 86.00 185 ALA A CA 1
ATOM 1358 C C . ALA A 1 185 ? 43.855 14.139 -24.888 1.00 86.00 185 ALA A C 1
ATOM 1360 O O . ALA A 1 185 ? 44.658 15.010 -24.565 1.00 86.00 185 ALA A O 1
ATOM 1361 N N . GLU A 1 186 ? 42.553 14.397 -25.026 1.00 85.62 186 GLU A N 1
ATOM 1362 C CA . GLU A 1 186 ? 41.964 15.729 -24.839 1.00 85.62 186 GLU A CA 1
ATOM 1363 C C . GLU A 1 186 ? 42.172 16.256 -23.414 1.00 85.62 186 GLU A C 1
ATOM 1365 O O . GLU A 1 186 ? 42.541 17.414 -23.219 1.00 85.62 186 GLU A O 1
ATOM 1370 N N . ALA A 1 187 ? 42.003 15.405 -22.395 1.00 85.31 187 ALA A N 1
ATOM 1371 C CA . ALA A 1 187 ? 42.249 15.792 -21.009 1.00 85.31 187 ALA A CA 1
ATOM 1372 C C . ALA A 1 187 ? 43.730 16.116 -20.739 1.00 85.31 187 ALA A C 1
ATOM 1374 O O . ALA A 1 187 ? 44.019 17.044 -19.982 1.00 85.31 187 ALA A O 1
ATOM 1375 N N . ARG A 1 188 ? 44.670 15.381 -21.350 1.00 84.81 188 ARG A N 1
ATOM 1376 C CA . ARG A 1 188 ? 46.114 15.663 -21.253 1.00 84.81 188 ARG A CA 1
ATOM 1377 C C . ARG A 1 188 ? 46.468 16.972 -21.954 1.00 84.81 188 ARG A C 1
ATOM 1379 O O . ARG A 1 188 ? 47.072 17.833 -21.323 1.00 84.81 188 ARG A O 1
ATOM 1386 N N . ALA A 1 189 ? 45.989 17.173 -23.181 1.00 84.69 189 ALA A N 1
ATOM 1387 C CA . ALA A 1 189 ? 46.190 18.413 -23.926 1.00 84.69 189 ALA A CA 1
ATOM 1388 C C . ALA A 1 189 ? 45.631 19.632 -23.171 1.00 84.69 189 ALA A C 1
ATOM 1390 O O . ALA A 1 189 ? 46.301 20.656 -23.047 1.00 84.69 189 ALA A O 1
ATOM 1391 N N . ARG A 1 190 ? 44.437 19.506 -22.574 1.00 84.00 190 ARG A N 1
ATOM 1392 C CA . ARG A 1 190 ? 43.830 20.570 -21.762 1.00 84.00 190 ARG A CA 1
ATOM 1393 C C . ARG A 1 190 ? 44.636 20.874 -20.494 1.00 84.00 190 ARG A C 1
ATOM 1395 O O . ARG A 1 190 ? 44.760 22.038 -20.122 1.00 84.00 190 ARG A O 1
ATOM 1402 N N . ARG A 1 191 ? 45.213 19.857 -19.842 1.00 81.31 191 ARG A N 1
ATOM 1403 C CA . ARG A 1 191 ? 46.104 20.037 -18.678 1.00 81.31 191 ARG A CA 1
ATOM 1404 C C . ARG A 1 191 ? 47.414 20.728 -19.063 1.00 81.31 191 ARG A C 1
ATOM 1406 O O . ARG A 1 191 ? 47.839 21.639 -18.362 1.00 81.31 191 ARG A O 1
ATOM 1413 N N . GLU A 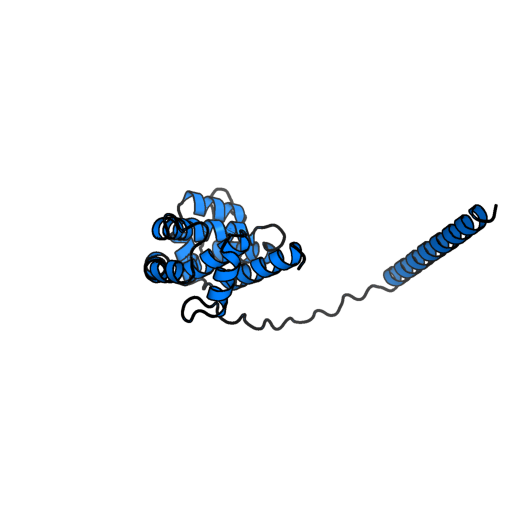1 192 ? 48.021 20.352 -20.184 1.00 81.88 192 GLU A N 1
ATOM 1414 C CA . GLU A 1 192 ? 49.253 20.979 -20.685 1.00 81.88 192 GLU A CA 1
ATOM 1415 C C . GLU A 1 192 ? 49.039 22.441 -21.098 1.00 81.88 192 GLU A C 1
ATOM 1417 O O . GLU A 1 192 ? 49.869 23.298 -20.791 1.00 81.88 192 GLU A O 1
ATOM 1422 N N . GLN A 1 193 ? 47.906 22.754 -21.733 1.00 80.69 193 GLN A N 1
ATOM 1423 C CA . GLN A 1 193 ? 47.524 24.133 -22.051 1.00 80.69 193 GLN A CA 1
ATOM 1424 C C . GLN A 1 193 ? 47.305 24.974 -20.783 1.00 80.69 193 GLN A C 1
ATOM 1426 O O . GLN A 1 193 ? 47.781 26.105 -20.713 1.00 80.69 193 GLN A O 1
ATOM 1431 N N . GLN A 1 194 ? 46.655 24.418 -19.753 1.00 79.31 194 GLN A N 1
ATOM 1432 C CA . GLN A 1 194 ? 46.469 25.101 -18.466 1.00 79.31 194 GLN A CA 1
ATOM 1433 C C . GLN A 1 194 ? 47.789 25.343 -17.719 1.00 79.31 194 GLN A C 1
ATOM 1435 O O . GLN A 1 194 ? 47.952 26.392 -17.100 1.00 79.31 194 GLN A O 1
ATOM 1440 N N . LEU A 1 195 ? 48.741 24.408 -17.787 1.00 75.31 195 LEU A N 1
ATOM 1441 C CA . LEU A 1 195 ? 50.069 24.571 -17.186 1.00 75.31 195 LEU A CA 1
ATOM 1442 C C . LEU A 1 195 ? 50.890 25.654 -17.902 1.00 75.31 195 LEU A C 1
ATOM 1444 O O . LEU A 1 195 ? 51.494 26.492 -17.238 1.00 75.31 195 LEU A O 1
ATOM 1448 N N . LYS A 1 196 ? 50.851 25.701 -19.241 1.00 75.25 196 LYS A N 1
ATOM 1449 C CA . LYS A 1 196 ? 51.509 26.758 -20.033 1.00 75.25 196 LYS A CA 1
ATOM 1450 C C . LYS A 1 196 ? 50.902 28.145 -19.803 1.00 75.25 196 LYS A C 1
ATOM 1452 O O . LYS A 1 196 ? 51.634 29.126 -19.822 1.00 75.25 196 LYS A O 1
ATOM 1457 N N . ALA A 1 197 ? 49.593 28.231 -19.565 1.00 72.56 197 ALA A N 1
ATOM 1458 C CA . ALA A 1 197 ? 48.913 29.492 -19.266 1.00 72.56 197 ALA A CA 1
ATOM 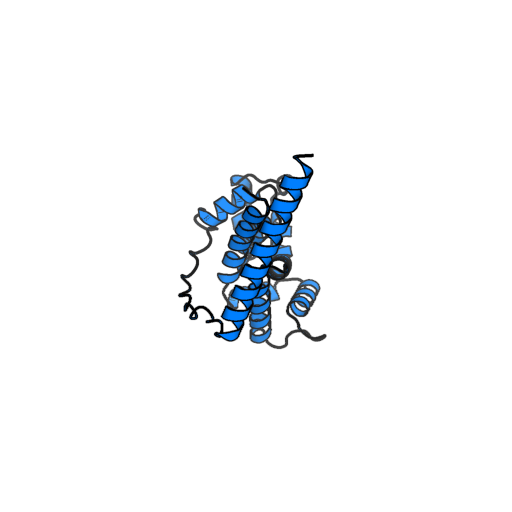1459 C C . ALA A 1 197 ? 49.175 30.016 -17.840 1.00 72.56 197 ALA A C 1
ATOM 1461 O O . ALA A 1 197 ? 49.052 31.211 -17.613 1.00 72.56 197 ALA A O 1
ATOM 1462 N N . ARG A 1 198 ? 49.532 29.145 -16.883 1.00 64.25 198 ARG A N 1
ATOM 1463 C CA . ARG A 1 198 ? 49.886 29.528 -15.499 1.00 64.25 198 ARG A CA 1
ATOM 1464 C C . ARG A 1 198 ? 51.369 29.853 -15.296 1.00 64.25 198 ARG A C 1
ATOM 1466 O O . ARG A 1 198 ? 51.714 30.415 -14.265 1.00 64.25 198 ARG A O 1
ATOM 1473 N N . GLY A 1 199 ? 52.232 29.459 -16.231 1.00 58.16 199 GLY A N 1
ATOM 1474 C CA . GLY A 1 199 ? 53.673 29.739 -16.211 1.00 58.16 199 GLY A CA 1
ATOM 1475 C C . GLY A 1 199 ? 54.080 30.980 -17.010 1.00 58.16 199 GLY A C 1
ATOM 1476 O O . GLY A 1 199 ? 55.241 31.071 -17.406 1.00 58.16 199 GLY A O 1
ATOM 1477 N N . ARG A 1 200 ? 53.134 31.879 -17.305 1.00 50.31 200 ARG A N 1
ATOM 1478 C CA . ARG A 1 200 ? 53.333 33.128 -18.044 1.00 50.31 200 ARG A CA 1
ATOM 1479 C C . ARG A 1 200 ? 52.870 34.311 -17.212 1.00 50.31 200 ARG A C 1
ATOM 1481 O O . ARG A 1 200 ? 51.843 34.145 -16.518 1.00 50.31 200 ARG A O 1
#